Protein AF-A0A9Q5G8H3-F1 (afdb_monomer_lite)

Organism: Lactobacillus helveticus (NCBI:txid1587)

Foldseek 3Di:
DLVQLCLLAVLLVVLLVVCCVFDPPNPVSVVLSVVLSVVSVVCCQVVVQFLAPLSSLVSNLVSLVVSLVVVVVVCVVVVDDTPCPVVSSVVSVVSSVVSVVLSVVLAVCQVAVLVQQLVLDDDDDDPDPDDDDDDPPDQDQQDDLVRVQVLVQVVCVVFVVSVQWDKDSDWDWFQAPNFIKIKIDIAGPADVSLVVVVWGQFTWIWGRRDPPTHIDTDGAIFNADCRDDGCSDLVSLLSVVPSQWDFFDFFDWFADNVRFIWTKTKTFHADHSYPHTRNNGIWMWIARRHPSDIDIGRLVPDDPRDPCSPDPRNVVVSVVSNVVCVPGD

Structure (mmCIF, N/CA/C/O backbone):
data_AF-A0A9Q5G8H3-F1
#
_entry.id   AF-A0A9Q5G8H3-F1
#
loop_
_atom_site.group_PDB
_atom_site.id
_atom_site.type_symbol
_atom_site.label_atom_id
_atom_site.label_alt_id
_atom_site.label_comp_id
_atom_site.label_asym_id
_atom_site.label_entity_id
_atom_site.label_seq_id
_atom_site.pdbx_PDB_ins_code
_atom_site.Cartn_x
_atom_site.Cartn_y
_atom_site.Cartn_z
_atom_site.occupancy
_atom_site.B_iso_or_equiv
_atom_site.auth_seq_id
_atom_site.auth_comp_id
_atom_site.auth_asym_id
_atom_site.auth_atom_id
_atom_site.pdbx_PDB_model_num
ATOM 1 N N . MET A 1 1 ? -10.309 -6.283 3.746 1.00 87.81 1 MET A N 1
ATOM 2 C CA . MET A 1 1 ? -11.055 -5.034 4.027 1.00 87.81 1 MET A CA 1
ATOM 3 C C . MET A 1 1 ? -11.903 -5.190 5.273 1.00 87.81 1 MET A C 1
ATOM 5 O O . MET A 1 1 ? -11.504 -4.656 6.294 1.00 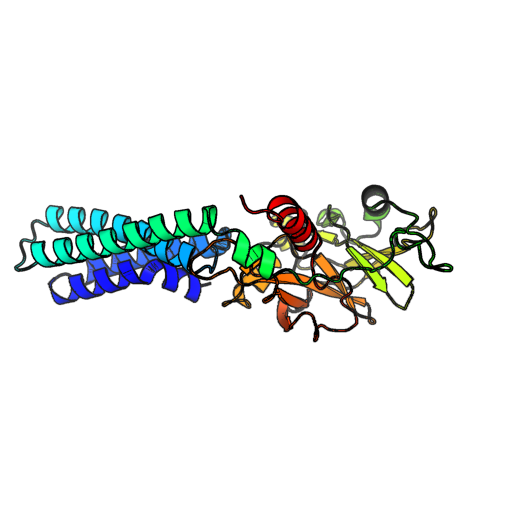87.81 1 MET A O 1
ATOM 9 N N . LEU A 1 2 ? -12.980 -5.986 5.229 1.00 90.62 2 LEU A N 1
ATOM 10 C CA . LEU A 1 2 ? -13.839 -6.263 6.394 1.00 90.62 2 LEU A CA 1
ATOM 11 C C . LEU A 1 2 ? -13.048 -6.752 7.612 1.00 90.62 2 LEU A C 1
ATOM 13 O O . LEU A 1 2 ? -13.241 -6.259 8.716 1.00 90.62 2 LEU A O 1
ATOM 17 N N . THR A 1 3 ? -12.102 -7.664 7.380 1.00 91.44 3 THR A N 1
ATOM 18 C CA . THR A 1 3 ? -11.198 -8.186 8.410 1.00 91.44 3 THR A CA 1
ATOM 19 C C . THR A 1 3 ? -10.366 -7.091 9.072 1.00 91.44 3 THR A C 1
ATOM 21 O O . THR A 1 3 ? -10.262 -7.062 10.288 1.00 91.44 3 THR A O 1
ATOM 24 N N . VAL A 1 4 ? -9.812 -6.155 8.298 1.00 93.00 4 VAL A N 1
ATOM 25 C CA . VAL A 1 4 ? -9.016 -5.048 8.848 1.00 93.00 4 VAL A CA 1
ATOM 26 C C . VAL A 1 4 ? -9.909 -4.086 9.630 1.00 93.00 4 VAL A C 1
ATOM 28 O O . VAL A 1 4 ? -9.581 -3.756 10.761 1.00 93.00 4 VAL A O 1
ATOM 31 N N . ALA A 1 5 ? -11.065 -3.702 9.084 1.00 93.81 5 ALA A N 1
ATOM 32 C CA . ALA A 1 5 ? -12.020 -2.855 9.799 1.00 93.81 5 ALA A CA 1
ATOM 33 C C . ALA A 1 5 ? -12.474 -3.495 11.125 1.00 93.81 5 ALA A C 1
ATOM 35 O O . ALA A 1 5 ? -12.577 -2.808 12.137 1.00 93.81 5 ALA A O 1
ATOM 36 N N . LEU A 1 6 ? -12.673 -4.818 11.145 1.00 94.25 6 LEU A N 1
ATOM 37 C CA . LEU A 1 6 ? -12.996 -5.574 12.356 1.00 94.25 6 LEU A CA 1
ATOM 38 C C . LEU A 1 6 ? -11.843 -5.556 13.364 1.00 94.25 6 LEU A C 1
ATOM 40 O O . LEU A 1 6 ? -12.079 -5.281 14.535 1.00 94.25 6 LEU A O 1
ATOM 44 N N . LEU A 1 7 ? -10.601 -5.778 12.917 1.00 94.69 7 LEU A N 1
ATOM 45 C CA . LEU A 1 7 ? -9.423 -5.717 13.789 1.00 94.69 7 LEU A CA 1
ATOM 46 C C . LEU A 1 7 ? -9.291 -4.359 14.485 1.00 94.69 7 LEU A C 1
ATOM 48 O O . LEU A 1 7 ? -8.903 -4.315 15.645 1.00 94.69 7 LEU A O 1
ATOM 52 N N . TYR A 1 8 ? -9.646 -3.267 13.809 1.00 95.19 8 TYR A N 1
ATOM 53 C CA . TYR A 1 8 ? -9.656 -1.915 14.377 1.00 95.19 8 TYR A CA 1
ATOM 54 C C . TYR A 1 8 ? -10.792 -1.660 15.384 1.00 95.19 8 TYR A C 1
ATOM 56 O O . TYR A 1 8 ? -10.728 -0.686 16.128 1.00 95.19 8 TYR A O 1
ATOM 64 N N . ASN A 1 9 ? -11.820 -2.511 15.411 1.00 96.00 9 ASN A N 1
ATOM 65 C CA . ASN A 1 9 ? -13.036 -2.339 16.209 1.00 96.00 9 ASN A CA 1
ATOM 66 C C . ASN A 1 9 ? -13.247 -3.458 17.244 1.00 96.00 9 ASN A C 1
ATOM 68 O O . ASN A 1 9 ? -14.361 -3.636 17.734 1.00 96.00 9 ASN A O 1
ATOM 72 N N . LEU A 1 10 ? -12.201 -4.203 17.611 1.00 96.00 10 LEU A N 1
ATOM 73 C CA . LEU A 1 10 ? -12.287 -5.260 18.623 1.00 96.00 10 LEU A CA 1
ATOM 74 C C . LEU A 1 10 ? -12.690 -4.715 20.000 1.00 96.00 10 LEU A C 1
ATOM 76 O O . LEU A 1 10 ? -13.560 -5.291 20.644 1.00 96.00 10 LEU A O 1
ATOM 80 N N . LEU A 1 11 ? -12.113 -3.594 20.447 1.00 94.25 11 LEU A N 1
ATOM 81 C CA . LEU A 1 11 ? -12.489 -2.979 21.724 1.00 94.25 11 LEU A CA 1
ATOM 82 C C . LEU A 1 11 ? -13.947 -2.472 21.711 1.00 94.25 11 LEU A C 1
ATOM 84 O O . LEU A 1 11 ? -14.700 -2.890 22.589 1.00 94.25 11 LEU A O 1
ATOM 88 N N . PRO A 1 12 ? -14.392 -1.648 20.737 1.00 94.81 12 PRO A N 1
ATOM 89 C CA . PRO A 1 12 ? -15.806 -1.293 20.593 1.00 94.81 12 PRO A CA 1
ATOM 90 C C . PRO A 1 12 ? -16.747 -2.502 20.588 1.00 94.81 12 PRO A C 1
ATOM 92 O O . PRO A 1 12 ? -17.775 -2.474 21.258 1.00 94.81 12 PRO A O 1
ATOM 95 N N . LEU A 1 13 ? -16.377 -3.590 19.903 1.00 94.88 13 LEU A N 1
ATOM 96 C CA . LEU A 1 13 ? -17.163 -4.824 19.866 1.00 94.88 13 LEU A CA 1
ATOM 97 C C . LEU A 1 13 ? -17.297 -5.459 21.261 1.00 94.88 13 LEU A C 1
ATOM 99 O O . LEU A 1 13 ? -18.398 -5.822 21.668 1.00 94.88 13 LEU A O 1
ATOM 103 N N . LEU A 1 14 ? -16.199 -5.571 22.016 1.00 93.25 14 LEU A N 1
ATOM 104 C CA . LEU A 1 14 ? -16.214 -6.110 23.382 1.00 93.25 14 LEU A CA 1
ATOM 105 C C . LEU A 1 14 ? -17.018 -5.221 24.343 1.00 93.25 14 LEU A C 1
ATOM 107 O O . LEU A 1 14 ? -17.761 -5.720 25.193 1.00 93.25 14 LEU A O 1
ATOM 111 N N . LEU A 1 15 ? -16.918 -3.899 24.188 1.00 90.62 15 LEU A N 1
ATOM 112 C CA . LEU A 1 15 ? -17.720 -2.942 24.946 1.00 90.62 15 LEU A CA 1
ATOM 113 C C . LEU A 1 15 ? -19.203 -3.059 24.596 1.00 90.62 15 LEU A C 1
ATOM 115 O O . LEU A 1 15 ? -20.039 -3.084 25.492 1.00 90.62 15 LEU A O 1
ATOM 119 N N . MET A 1 16 ? -19.543 -3.209 23.318 1.00 91.94 16 MET A N 1
ATOM 120 C CA . MET A 1 16 ? -20.914 -3.451 22.883 1.00 91.94 16 MET A CA 1
ATOM 121 C C . MET A 1 16 ? -21.481 -4.726 23.518 1.00 91.94 16 MET A C 1
ATOM 123 O O . MET A 1 16 ? -22.568 -4.679 24.090 1.00 91.94 16 MET A O 1
ATOM 127 N N . ILE A 1 17 ? -20.745 -5.841 23.470 1.00 91.19 17 ILE A N 1
ATOM 128 C CA . ILE A 1 17 ? -21.177 -7.116 24.062 1.00 91.19 17 ILE A CA 1
ATOM 129 C C . ILE A 1 17 ? -21.392 -6.968 25.571 1.00 91.19 17 ILE A C 1
ATOM 131 O O . ILE A 1 17 ? -22.429 -7.392 26.079 1.00 91.19 17 ILE A O 1
ATOM 135 N N . SER A 1 18 ? -20.454 -6.336 26.286 1.00 86.56 18 SER A N 1
ATOM 136 C CA . SER A 1 18 ? -20.603 -6.137 27.731 1.00 86.56 18 SER A CA 1
ATOM 137 C C . SER A 1 18 ? -21.821 -5.271 28.058 1.00 86.56 18 SER A C 1
ATOM 139 O O . SER A 1 18 ? -22.612 -5.644 28.917 1.00 86.56 18 SER A O 1
ATOM 141 N N . ILE A 1 19 ? -22.051 -4.185 27.317 1.00 85.12 19 ILE A N 1
ATOM 142 C CA . ILE A 1 19 ? -23.228 -3.329 27.499 1.00 85.12 19 ILE A CA 1
ATOM 143 C C . ILE A 1 19 ? -24.516 -4.124 27.258 1.00 85.12 19 ILE A C 1
ATOM 145 O O . ILE A 1 19 ? -25.367 -4.128 28.136 1.00 85.12 19 ILE A O 1
ATOM 149 N N . ILE A 1 20 ? -24.632 -4.877 26.157 1.00 86.62 20 ILE A N 1
ATOM 150 C CA . ILE A 1 20 ? -25.822 -5.691 25.830 1.00 86.62 20 ILE A CA 1
ATOM 151 C C . ILE A 1 20 ? -26.183 -6.693 26.936 1.00 86.62 20 ILE A C 1
ATOM 153 O O . ILE A 1 20 ? -27.364 -6.952 27.163 1.00 86.62 20 ILE A O 1
ATOM 157 N N . ILE A 1 21 ? -25.189 -7.284 27.605 1.00 83.06 21 ILE A N 1
ATOM 158 C CA . ILE A 1 21 ? -25.420 -8.248 28.694 1.00 83.06 21 ILE A CA 1
ATOM 159 C C . ILE A 1 21 ? -26.066 -7.566 29.907 1.00 83.06 21 ILE A C 1
ATOM 161 O O . ILE A 1 21 ? -26.888 -8.170 30.594 1.00 83.06 21 ILE A O 1
ATOM 165 N N . PHE A 1 22 ? -25.717 -6.307 30.165 1.00 76.44 22 PHE A N 1
ATOM 166 C CA . PHE A 1 22 ? -26.164 -5.561 31.341 1.00 76.44 22 PHE A CA 1
ATOM 167 C C . PHE A 1 22 ? -27.275 -4.536 31.039 1.00 76.44 22 PHE A C 1
ATOM 169 O O . PHE A 1 22 ? -27.792 -3.908 31.966 1.00 76.44 22 PHE A O 1
ATOM 176 N N . THR A 1 23 ? -27.681 -4.370 29.774 1.00 70.81 23 THR A N 1
ATOM 177 C CA . THR A 1 23 ? -28.759 -3.467 29.342 1.00 70.81 23 THR A CA 1
ATOM 178 C C . THR A 1 23 ? -29.990 -4.217 28.816 1.00 70.81 23 THR A C 1
ATOM 180 O O . THR A 1 23 ? -29.889 -5.215 28.110 1.00 70.81 23 THR A O 1
ATOM 183 N N . ARG A 1 24 ? -31.201 -3.720 29.126 1.00 69.62 24 ARG A N 1
ATOM 184 C CA . ARG A 1 24 ? -32.458 -4.219 28.529 1.00 69.62 24 ARG A CA 1
ATOM 185 C C . ARG A 1 24 ? -32.612 -3.772 27.070 1.00 69.62 24 ARG A C 1
ATOM 187 O O . ARG A 1 24 ? -33.108 -4.543 26.253 1.00 69.62 24 ARG A O 1
ATOM 194 N N . HIS A 1 25 ? -32.150 -2.570 26.715 1.00 68.94 25 HIS A N 1
ATOM 195 C CA . HIS A 1 25 ? -32.132 -2.102 25.325 1.00 68.94 25 HIS A CA 1
ATOM 196 C C . HIS A 1 25 ? -30.884 -2.591 24.592 1.00 68.94 25 HIS A C 1
ATOM 198 O O . HIS A 1 25 ? -29.816 -1.982 24.652 1.00 68.94 25 HIS A O 1
ATOM 204 N N . LYS A 1 26 ? -31.045 -3.695 23.860 1.00 79.50 26 LYS A N 1
ATOM 205 C CA . LYS A 1 26 ? -29.977 -4.287 23.043 1.00 79.50 26 LYS A CA 1
ATOM 206 C C . LYS A 1 26 ? -29.777 -3.556 21.713 1.00 79.50 26 LYS A C 1
ATOM 208 O O . LYS A 1 26 ? -28.674 -3.536 21.189 1.00 79.50 26 LYS A O 1
ATOM 213 N N . LEU A 1 27 ? -30.823 -2.921 21.181 1.00 85.06 27 LEU A N 1
ATOM 214 C CA . LEU A 1 27 ? -30.798 -2.314 19.845 1.00 85.06 27 LEU A CA 1
ATOM 215 C C . LEU A 1 27 ? -29.902 -1.074 19.754 1.00 85.06 27 LEU A C 1
ATOM 217 O O . LEU A 1 27 ? -29.202 -0.907 18.762 1.00 85.06 27 LEU A O 1
ATOM 221 N N . LEU A 1 28 ? -29.885 -0.232 20.788 1.00 86.44 28 LEU A N 1
ATOM 222 C CA . LEU A 1 28 ? -29.103 1.006 20.804 1.00 86.44 28 LEU A CA 1
ATOM 223 C C . LEU A 1 28 ? -27.582 0.763 20.692 1.00 86.44 28 LEU A C 1
ATOM 225 O O . LEU A 1 28 ? -26.975 1.313 19.770 1.00 86.44 28 LEU A O 1
ATOM 229 N N . PRO A 1 29 ? -26.942 -0.073 21.540 1.00 87.88 29 PRO A N 1
ATOM 230 C CA . PRO A 1 29 ? -25.512 -0.360 21.403 1.00 87.88 29 PRO A CA 1
ATOM 231 C C . PRO A 1 29 ? -25.180 -1.076 20.085 1.00 87.88 29 PRO A C 1
ATOM 233 O O . PRO A 1 29 ? -24.150 -0.785 19.481 1.00 87.88 29 PRO A O 1
ATOM 236 N N . ILE A 1 30 ? -26.064 -1.955 19.591 1.00 91.44 30 ILE A N 1
ATOM 237 C CA . ILE A 1 30 ? -25.889 -2.627 18.292 1.00 91.44 30 ILE A CA 1
ATOM 238 C C . ILE A 1 30 ? -25.917 -1.612 17.143 1.00 91.44 30 ILE A C 1
ATOM 240 O O . ILE A 1 30 ? -25.043 -1.641 16.278 1.00 91.44 30 ILE A O 1
ATOM 244 N N . GLY A 1 31 ? -26.889 -0.697 17.140 1.00 92.31 31 GLY A N 1
ATOM 245 C CA . GLY A 1 31 ? -27.022 0.338 16.115 1.00 92.31 31 GLY A CA 1
ATOM 246 C C . GLY A 1 31 ? -25.822 1.285 16.090 1.00 92.31 31 GLY A C 1
ATOM 247 O O . GLY A 1 31 ? -25.275 1.561 15.023 1.00 92.31 31 GLY A O 1
ATOM 248 N N . LEU A 1 32 ? -25.351 1.714 17.266 1.00 92.88 32 LEU A N 1
ATOM 249 C CA . LEU A 1 32 ? -24.146 2.537 17.374 1.00 92.88 32 LEU A CA 1
ATOM 250 C C . LEU A 1 32 ? -22.903 1.788 16.877 1.00 92.88 32 LEU A C 1
ATOM 252 O O . LEU A 1 32 ? -22.105 2.348 16.127 1.00 92.88 32 LEU A O 1
ATOM 256 N N . MET A 1 33 ? -22.741 0.519 17.258 1.00 94.31 33 MET A N 1
ATOM 257 C CA . MET A 1 33 ? -21.620 -0.297 16.795 1.00 94.31 33 MET A CA 1
ATOM 258 C C . MET A 1 33 ? -21.647 -0.479 15.274 1.00 94.31 33 MET A C 1
ATOM 260 O O . MET A 1 33 ? -20.607 -0.367 14.627 1.00 94.31 33 MET A O 1
ATOM 264 N N . ALA A 1 34 ? -22.824 -0.710 14.685 1.00 95.00 34 ALA A N 1
ATOM 265 C CA . ALA A 1 34 ? -22.980 -0.804 13.237 1.00 95.00 34 ALA A CA 1
ATOM 266 C C . ALA A 1 34 ? -22.550 0.498 12.542 1.00 95.00 34 ALA A C 1
ATOM 268 O O . ALA A 1 34 ? -21.804 0.445 11.566 1.00 95.00 34 ALA A O 1
ATOM 269 N N . LEU A 1 35 ? -22.936 1.662 13.079 1.00 95.38 35 LEU A N 1
ATOM 270 C CA . LEU A 1 35 ? -22.511 2.966 12.564 1.00 95.38 35 LEU A CA 1
ATOM 271 C C . LEU A 1 35 ? -20.985 3.140 12.636 1.00 95.38 35 LEU A C 1
ATOM 273 O O . LEU A 1 35 ? -20.353 3.473 11.633 1.00 95.38 35 LEU A O 1
ATOM 277 N N . VAL A 1 36 ? -20.380 2.879 13.801 1.00 95.12 36 VAL A N 1
ATOM 278 C CA . VAL A 1 36 ? -18.923 2.991 13.997 1.00 95.12 36 VAL A CA 1
ATOM 279 C C . VAL A 1 36 ? -18.176 2.039 13.060 1.00 95.12 36 VAL A C 1
ATOM 281 O O . VAL A 1 36 ? -17.208 2.442 12.412 1.00 95.12 36 VAL A O 1
ATOM 284 N N . TYR A 1 37 ? -18.658 0.803 12.913 1.00 95.75 37 TYR A N 1
ATOM 285 C CA . TYR A 1 37 ? -18.081 -0.174 11.997 1.00 95.75 37 TYR A CA 1
ATOM 286 C C . TYR A 1 37 ? -18.202 0.258 10.530 1.00 95.75 37 TYR A C 1
ATOM 288 O O . TYR A 1 37 ? -17.234 0.125 9.784 1.00 95.75 37 TYR A O 1
ATOM 296 N N . LEU A 1 38 ? -19.347 0.806 10.107 1.00 96.00 38 LEU A N 1
ATOM 297 C CA . LEU A 1 38 ? -19.544 1.315 8.745 1.00 96.00 38 LEU A CA 1
ATOM 298 C C . LEU A 1 38 ? -18.598 2.478 8.431 1.00 96.00 38 LEU A C 1
ATOM 300 O O . LEU A 1 38 ? -17.982 2.493 7.363 1.00 96.00 38 LEU A O 1
ATOM 304 N N . ILE A 1 39 ? -18.423 3.410 9.373 1.00 95.31 39 ILE A N 1
ATOM 305 C CA . ILE A 1 39 ? -17.468 4.518 9.241 1.00 95.31 39 ILE A CA 1
ATOM 306 C C . ILE A 1 39 ? -16.042 3.971 9.129 1.00 95.31 39 ILE A C 1
ATOM 308 O O . ILE A 1 39 ? -15.317 4.314 8.192 1.00 95.31 39 ILE A O 1
ATOM 312 N N . ALA A 1 40 ? -15.642 3.077 10.036 1.00 95.06 40 ALA A N 1
ATOM 313 C CA . ALA A 1 40 ? -14.317 2.467 10.013 1.00 95.06 40 ALA A CA 1
ATOM 314 C C . ALA A 1 40 ? -14.071 1.673 8.721 1.00 95.06 40 ALA A C 1
ATOM 316 O O . ALA A 1 40 ? -12.995 1.767 8.132 1.00 95.06 40 ALA A O 1
ATOM 317 N N . PHE A 1 41 ? -15.076 0.943 8.232 1.00 95.94 41 PHE A N 1
ATOM 318 C CA . PHE A 1 41 ? -15.014 0.227 6.963 1.00 95.94 41 PHE A CA 1
ATOM 319 C C . PHE A 1 41 ? -14.838 1.181 5.780 1.00 95.94 41 PHE A C 1
ATOM 321 O O . PHE A 1 41 ? -13.983 0.928 4.931 1.00 95.94 41 PHE A O 1
ATOM 328 N N . GLY A 1 42 ? -15.585 2.290 5.739 1.00 95.94 42 GLY A N 1
ATOM 329 C CA . GLY A 1 42 ? -15.421 3.335 4.729 1.00 95.94 42 GLY A CA 1
ATOM 330 C C . GLY A 1 42 ? -14.002 3.909 4.731 1.00 95.94 42 GLY A C 1
ATOM 331 O O . GLY A 1 42 ? -13.351 3.966 3.686 1.00 95.94 42 GLY A O 1
ATOM 332 N N . ILE A 1 43 ? -13.469 4.233 5.913 1.00 95.00 43 ILE A N 1
ATOM 333 C CA . ILE A 1 43 ? -12.089 4.711 6.071 1.00 95.00 43 ILE A CA 1
ATOM 334 C C . ILE A 1 43 ? -11.092 3.662 5.561 1.00 95.00 43 ILE A C 1
ATOM 336 O O . ILE A 1 43 ? -10.218 3.993 4.762 1.00 95.00 43 ILE A O 1
ATOM 340 N N . THR A 1 44 ? -11.225 2.394 5.958 1.00 94.50 44 THR A N 1
ATOM 341 C CA . THR A 1 44 ? -10.358 1.306 5.480 1.00 94.50 44 THR A CA 1
ATOM 342 C C . THR A 1 44 ? -10.453 1.114 3.965 1.00 94.50 44 THR A C 1
ATOM 344 O O . THR A 1 44 ? -9.435 0.870 3.320 1.00 94.50 44 THR A O 1
ATOM 347 N N . TYR A 1 45 ? -11.643 1.246 3.377 1.00 94.94 45 TYR A N 1
ATOM 348 C CA . TYR A 1 45 ? -11.867 1.057 1.945 1.00 94.94 45 TYR A CA 1
ATOM 349 C C . TYR A 1 45 ? -11.197 2.141 1.088 1.00 94.94 45 TYR A C 1
ATOM 351 O O . TYR A 1 45 ? -10.581 1.826 0.064 1.00 94.94 45 TYR A O 1
ATOM 359 N N . PHE A 1 46 ? -11.306 3.408 1.502 1.00 93.12 46 PHE A N 1
ATOM 360 C CA . PHE A 1 46 ? -10.773 4.543 0.745 1.00 93.12 46 PHE A CA 1
ATOM 361 C C . PHE A 1 46 ? -9.320 4.874 1.088 1.00 93.12 46 PHE A C 1
ATOM 363 O O . PHE A 1 46 ? -8.548 5.167 0.180 1.00 93.12 46 PHE A O 1
ATOM 370 N N . ARG A 1 47 ? -8.924 4.805 2.366 1.00 92.88 47 ARG A N 1
ATOM 371 C CA . ARG A 1 47 ? -7.562 5.155 2.811 1.00 92.88 47 ARG A CA 1
ATOM 372 C C . ARG A 1 47 ? -6.589 3.982 2.865 1.00 92.88 47 ARG A C 1
ATOM 374 O O . ARG A 1 47 ? -5.418 4.222 3.126 1.00 92.88 47 ARG A O 1
ATOM 381 N N . LEU A 1 48 ? -7.053 2.743 2.667 1.00 93.62 48 LEU A N 1
ATOM 382 C CA . LEU A 1 48 ? -6.216 1.537 2.758 1.00 93.62 48 LEU A CA 1
ATOM 383 C C . LEU A 1 48 ? -5.429 1.502 4.081 1.00 93.62 48 LEU A C 1
ATOM 385 O O . LEU A 1 48 ? -4.203 1.455 4.107 1.00 93.62 48 LEU A O 1
ATOM 389 N N . THR A 1 49 ? -6.149 1.581 5.204 1.00 92.81 49 THR A N 1
ATOM 390 C CA . THR A 1 49 ? -5.557 1.723 6.547 1.00 92.81 49 THR A CA 1
ATOM 391 C C . THR A 1 49 ? -4.474 0.682 6.825 1.00 92.81 49 THR A C 1
ATOM 393 O O . THR A 1 49 ? -4.633 -0.491 6.490 1.00 92.81 49 THR A O 1
ATOM 396 N N . SER A 1 50 ? -3.389 1.086 7.483 1.00 92.38 50 SER A N 1
ATOM 397 C CA . SER A 1 50 ? -2.269 0.188 7.784 1.00 92.38 50 SER A CA 1
ATOM 398 C C . SER A 1 50 ? -2.716 -1.073 8.533 1.00 92.38 50 SER A C 1
ATOM 400 O O . SER A 1 50 ? -3.551 -1.020 9.426 1.00 92.38 50 SER A O 1
ATOM 402 N N . LYS A 1 51 ? -2.136 -2.226 8.196 1.00 92.44 51 LYS A N 1
ATOM 403 C CA . LYS A 1 51 ? -2.426 -3.513 8.864 1.00 92.44 51 LYS A CA 1
ATOM 404 C C . LYS A 1 51 ? -1.458 -3.805 10.014 1.00 92.44 51 LYS A C 1
ATOM 406 O O . LYS A 1 51 ? -1.347 -4.935 10.480 1.00 92.44 51 LYS A O 1
ATOM 411 N N . ASN A 1 52 ? -0.692 -2.798 10.421 1.00 93.50 52 ASN A N 1
ATOM 412 C CA . ASN A 1 52 ? 0.325 -2.922 11.448 1.00 93.50 52 ASN A CA 1
ATOM 413 C C . ASN A 1 52 ? -0.327 -3.101 12.821 1.00 93.50 52 ASN A C 1
ATOM 415 O O . ASN A 1 52 ? -1.285 -2.401 13.142 1.00 93.50 52 ASN A O 1
ATOM 419 N N . LEU A 1 53 ? 0.237 -3.981 13.650 1.00 93.94 53 LEU A N 1
ATOM 420 C CA . LEU A 1 53 ? -0.202 -4.200 15.023 1.00 93.94 53 LEU A CA 1
ATOM 421 C C . LEU A 1 53 ? -0.311 -2.893 15.825 1.00 93.94 53 LEU A C 1
ATOM 423 O O . LEU A 1 53 ? -1.343 -2.658 16.442 1.00 93.94 53 LEU A O 1
ATOM 427 N N . LEU A 1 54 ? 0.695 -2.011 15.768 1.00 95.38 54 LEU A N 1
ATOM 428 C CA . LEU A 1 54 ? 0.658 -0.735 16.497 1.00 95.38 54 LEU A CA 1
ATOM 429 C C . LEU A 1 54 ? -0.491 0.165 16.009 1.00 95.38 54 LEU A C 1
ATOM 431 O O . LEU A 1 54 ? -1.194 0.772 16.810 1.00 95.38 54 LEU A O 1
ATOM 435 N N . SER A 1 55 ? -0.728 0.206 14.695 1.00 94.56 55 SER A N 1
ATOM 436 C CA . SER A 1 55 ? -1.838 0.968 14.111 1.00 94.56 55 SER A CA 1
ATOM 437 C C . SER A 1 55 ? -3.206 0.385 14.471 1.00 94.56 55 SER A C 1
ATOM 439 O O . SER A 1 55 ? -4.147 1.151 14.654 1.00 94.56 55 SER A O 1
ATOM 441 N N . ILE A 1 56 ? -3.317 -0.940 14.593 1.00 95.50 56 ILE A N 1
ATOM 442 C CA . ILE A 1 56 ? -4.541 -1.623 15.029 1.00 95.50 56 ILE A CA 1
ATOM 443 C C . ILE A 1 56 ? -4.824 -1.320 16.506 1.00 95.50 56 ILE A C 1
ATOM 445 O O . ILE A 1 56 ? -5.959 -0.995 16.844 1.00 95.50 56 ILE A O 1
ATOM 44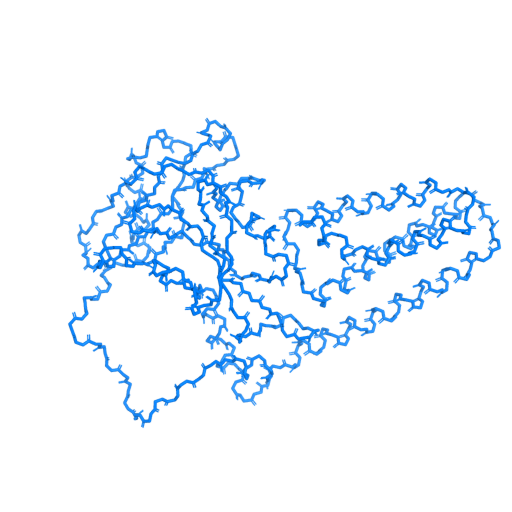9 N N . ILE A 1 57 ? -3.813 -1.381 17.380 1.00 96.44 57 ILE A N 1
ATOM 450 C CA . ILE A 1 57 ? -3.943 -1.034 18.808 1.00 96.44 57 ILE A CA 1
ATOM 451 C C . ILE A 1 57 ? -4.391 0.425 18.951 1.00 96.44 57 ILE A C 1
ATOM 453 O O . ILE A 1 57 ? -5.384 0.700 19.624 1.00 96.44 57 ILE A O 1
ATOM 457 N N . TRP A 1 58 ? -3.722 1.345 18.249 1.00 95.56 58 TRP A N 1
ATOM 458 C CA . TRP A 1 58 ? -4.099 2.759 18.229 1.00 95.56 58 TRP A CA 1
ATOM 459 C C . TRP A 1 58 ? -5.517 2.977 17.689 1.00 95.56 58 TRP A C 1
ATOM 461 O O . TRP A 1 58 ? -6.293 3.752 18.238 1.00 95.56 58 TRP A O 1
ATOM 471 N N . GLY A 1 59 ? -5.888 2.253 16.634 1.00 95.44 59 GLY A N 1
ATOM 472 C CA . GLY A 1 59 ? -7.237 2.273 16.083 1.00 95.44 59 GLY A CA 1
ATOM 473 C C . GLY A 1 59 ? -8.302 1.857 17.093 1.00 95.44 59 GLY A C 1
ATOM 474 O O . GLY A 1 59 ? -9.298 2.558 17.250 1.00 95.44 59 GLY A O 1
ATOM 475 N N . ASN A 1 60 ? -8.062 0.763 17.821 1.00 96.88 60 ASN A N 1
ATOM 476 C CA . ASN A 1 60 ? -8.958 0.300 18.881 1.00 96.88 60 ASN A CA 1
ATOM 477 C C . ASN A 1 60 ? -9.078 1.309 20.020 1.00 96.88 60 ASN A C 1
ATOM 479 O O . ASN A 1 60 ? -10.170 1.472 20.557 1.00 96.88 60 ASN A O 1
ATOM 483 N N . LEU A 1 61 ? -7.990 1.997 20.372 1.00 96.75 61 LEU A N 1
ATOM 484 C CA . LEU A 1 61 ? -8.025 3.073 21.357 1.00 96.75 61 LEU A CA 1
ATOM 485 C C . LEU A 1 61 ? -8.948 4.206 20.893 1.00 96.75 61 LEU A C 1
ATOM 487 O O . LEU A 1 61 ? -9.867 4.582 21.616 1.00 96.75 61 LEU A O 1
ATOM 491 N N . VAL A 1 62 ? -8.744 4.712 19.673 1.00 96.00 62 VAL A N 1
ATOM 492 C CA . VAL A 1 62 ? -9.523 5.832 19.122 1.00 96.00 62 VAL A CA 1
ATOM 493 C C . VAL A 1 62 ? -11.002 5.465 18.985 1.00 96.00 62 VAL A C 1
ATOM 495 O O . VAL A 1 62 ? -11.857 6.158 19.533 1.00 96.00 62 VAL A O 1
ATOM 498 N N . TYR A 1 63 ? -11.323 4.358 18.307 1.00 95.81 63 TYR A N 1
ATOM 499 C CA . TYR A 1 63 ? -12.716 3.932 18.146 1.00 95.81 63 TYR A CA 1
ATOM 500 C C . TYR A 1 63 ? -13.352 3.524 19.478 1.00 95.81 63 TYR A C 1
ATOM 502 O O . TYR A 1 63 ? -14.537 3.771 19.685 1.00 95.81 63 TYR A O 1
ATOM 510 N N . GLY A 1 64 ? -12.576 2.949 20.401 1.00 95.31 64 GLY A N 1
ATOM 511 C CA . GLY A 1 64 ? -13.025 2.601 21.748 1.00 95.31 64 GLY A CA 1
ATOM 512 C C . GLY A 1 64 ? -13.420 3.825 22.569 1.00 95.31 64 GLY A C 1
ATOM 513 O O . GLY A 1 64 ? -14.484 3.817 23.186 1.00 95.31 64 GLY A O 1
ATOM 514 N N . ILE A 1 65 ? -12.621 4.897 22.533 1.00 95.50 65 ILE A N 1
ATOM 515 C CA . ILE A 1 65 ? -12.954 6.180 23.173 1.00 95.50 65 ILE A CA 1
ATOM 516 C C . ILE A 1 65 ? -14.231 6.755 22.561 1.00 95.50 65 ILE A C 1
ATOM 518 O O . ILE A 1 65 ? -15.166 7.060 23.297 1.00 95.50 65 ILE A O 1
ATOM 522 N N . ILE A 1 66 ? -14.300 6.846 21.227 1.00 95.31 66 ILE A N 1
ATOM 523 C CA . ILE A 1 66 ? -15.472 7.380 20.514 1.00 95.31 66 ILE A CA 1
ATOM 524 C C . ILE A 1 66 ? -16.735 6.608 20.910 1.00 95.31 66 ILE A C 1
ATOM 526 O O . ILE A 1 66 ? -17.728 7.208 21.321 1.00 95.31 66 ILE A O 1
ATOM 530 N N . TYR A 1 67 ? -16.685 5.277 20.845 1.00 94.88 67 TYR A N 1
ATOM 531 C CA . TYR A 1 67 ? -17.811 4.420 21.198 1.00 94.88 67 TYR A CA 1
ATOM 532 C C . TYR A 1 67 ? -18.232 4.609 22.662 1.00 94.88 67 TYR A C 1
ATOM 534 O O . TYR A 1 67 ? -19.416 4.787 22.937 1.00 94.88 67 TYR A O 1
ATOM 542 N N . THR A 1 68 ? -17.270 4.632 23.592 1.00 92.56 68 THR A N 1
ATOM 543 C CA . THR A 1 68 ? -17.528 4.778 25.037 1.00 92.56 68 THR A CA 1
ATOM 544 C C . THR A 1 68 ? -18.152 6.133 25.375 1.00 92.56 68 THR A C 1
ATOM 546 O O . THR A 1 68 ? -19.090 6.193 26.166 1.00 92.56 68 THR A O 1
ATOM 549 N N . VAL A 1 69 ? -17.672 7.219 24.767 1.00 93.00 69 VAL A N 1
ATOM 550 C CA . VAL A 1 69 ? -18.201 8.572 25.003 1.00 93.00 69 VAL A CA 1
ATOM 551 C C . VAL A 1 69 ? -19.630 8.693 24.479 1.00 93.00 69 VAL A C 1
ATOM 553 O O . VAL A 1 69 ? -20.512 9.161 25.201 1.00 93.00 69 VAL A O 1
ATOM 556 N N . ILE A 1 70 ? -19.882 8.228 23.252 1.00 92.31 70 ILE A N 1
ATOM 557 C CA . ILE A 1 70 ? -21.214 8.318 22.643 1.00 92.31 70 ILE A CA 1
ATOM 558 C C . ILE A 1 70 ? -22.211 7.449 23.412 1.00 92.31 70 ILE A C 1
ATOM 560 O O . ILE A 1 70 ? -23.302 7.912 23.742 1.00 92.31 70 ILE A O 1
ATOM 564 N N . ILE A 1 71 ? -21.843 6.209 23.753 1.00 89.25 71 ILE A N 1
ATOM 565 C CA . ILE A 1 71 ? -22.757 5.312 24.466 1.00 89.25 71 ILE A CA 1
ATOM 566 C C . ILE A 1 71 ? -23.033 5.794 25.895 1.00 89.25 71 ILE A C 1
ATOM 568 O O . ILE A 1 71 ? -24.161 5.671 26.361 1.00 89.25 71 ILE A O 1
ATOM 572 N N . TYR A 1 72 ? -22.050 6.400 26.574 1.00 88.56 72 TYR A N 1
ATOM 573 C CA . TYR A 1 72 ? -22.253 7.024 27.884 1.00 88.56 72 TYR A CA 1
ATOM 574 C C . TYR A 1 72 ? -23.305 8.135 27.823 1.00 88.56 72 TYR A C 1
ATOM 576 O O . TYR A 1 72 ? -24.242 8.142 28.621 1.00 88.56 72 TYR A O 1
ATOM 584 N N . PHE A 1 73 ? -23.188 9.038 26.844 1.00 88.44 73 PHE A N 1
ATOM 585 C CA . PHE A 1 73 ? -24.138 10.134 26.669 1.00 88.44 73 PHE A CA 1
ATOM 586 C C . PHE A 1 73 ? -25.547 9.628 26.330 1.00 88.44 73 PHE A C 1
ATOM 588 O O . PHE A 1 73 ? -26.520 10.066 26.941 1.00 88.44 73 PHE A O 1
ATOM 595 N N . LEU A 1 74 ? -25.658 8.665 25.407 1.00 86.38 74 LEU A N 1
ATOM 596 C CA . LEU A 1 74 ? -26.946 8.097 25.001 1.00 86.38 74 LEU A CA 1
ATOM 597 C C . LEU A 1 74 ? -27.668 7.402 26.161 1.00 86.38 74 LEU A C 1
ATOM 599 O O . LEU A 1 74 ? -28.863 7.617 26.343 1.00 86.38 74 LEU A O 1
ATOM 603 N N . LEU A 1 75 ? -26.948 6.620 26.974 1.00 80.81 75 LEU A N 1
ATOM 604 C CA . LEU A 1 75 ? -27.534 5.934 28.129 1.00 80.81 75 LEU A CA 1
ATOM 605 C C . LEU A 1 75 ? -28.022 6.921 29.204 1.00 80.81 75 LEU A C 1
ATOM 607 O O . LEU A 1 75 ? -29.106 6.734 29.761 1.00 80.81 75 LEU A O 1
ATOM 611 N N . ASN A 1 76 ? -27.268 7.998 29.452 1.00 80.19 76 ASN A N 1
ATOM 612 C CA . ASN A 1 76 ? -27.669 9.046 30.395 1.00 80.19 76 ASN A CA 1
ATOM 613 C C . ASN A 1 76 ? -28.892 9.834 29.903 1.00 80.19 76 ASN A C 1
ATOM 615 O O . ASN A 1 76 ? -29.769 10.164 30.699 1.00 80.19 76 ASN A O 1
ATOM 619 N N . PHE A 1 77 ? -28.984 10.106 28.596 1.00 78.94 77 PHE A N 1
ATOM 620 C CA . PHE A 1 77 ? -30.128 10.807 28.008 1.00 78.94 77 PHE A CA 1
ATOM 621 C C . PHE A 1 77 ? -31.424 9.999 28.128 1.00 78.94 77 PHE A C 1
ATOM 623 O O . PHE A 1 77 ? -32.478 10.548 28.439 1.00 78.94 77 PHE A O 1
ATOM 630 N N . THR A 1 78 ? -31.344 8.676 27.969 1.00 72.50 78 THR A N 1
ATOM 631 C CA . THR A 1 78 ? -32.491 7.778 28.162 1.00 72.50 78 THR A CA 1
ATOM 632 C C . THR A 1 78 ? -32.927 7.622 29.628 1.00 72.50 78 THR A C 1
ATOM 634 O O . THR A 1 78 ? -33.881 6.896 29.888 1.00 72.50 78 THR A O 1
ATOM 637 N N . LYS A 1 79 ? -32.257 8.299 30.586 1.00 66.31 79 LYS A N 1
ATOM 638 C CA . LYS A 1 79 ? -32.472 8.195 32.047 1.00 66.31 79 LYS A CA 1
ATOM 639 C C . LYS A 1 79 ? -32.503 6.749 32.558 1.00 66.31 79 LYS A C 1
ATOM 641 O O . LYS A 1 79 ? -33.168 6.433 33.542 1.00 66.31 79 LYS A O 1
ATOM 646 N N . GLU A 1 80 ? -31.782 5.854 31.890 1.00 60.25 80 GLU A N 1
ATOM 647 C CA . GLU A 1 80 ? -31.723 4.452 32.279 1.00 60.25 80 GLU A CA 1
ATOM 648 C C . GLU A 1 80 ? -30.653 4.250 33.346 1.00 60.25 80 GLU A C 1
ATOM 650 O O . GLU A 1 80 ? -29.505 3.941 33.036 1.00 60.25 80 GLU A O 1
ATOM 655 N N . GLU A 1 81 ? -31.022 4.372 34.618 1.00 55.59 81 GLU A N 1
ATOM 656 C CA . GLU A 1 81 ? -30.164 3.864 35.683 1.00 55.59 81 GLU A CA 1
ATOM 657 C C . GLU A 1 81 ? -30.228 2.337 35.719 1.00 55.59 81 GLU A C 1
ATOM 659 O O . GLU A 1 81 ? -31.291 1.731 35.880 1.00 55.59 81 GLU A O 1
ATOM 664 N N . ARG A 1 82 ? -29.069 1.690 35.564 1.00 60.12 82 ARG A N 1
ATOM 665 C CA . ARG A 1 82 ? -28.952 0.236 35.686 1.00 60.12 82 ARG A CA 1
ATOM 666 C C . ARG A 1 82 ? -27.866 -0.176 36.671 1.00 60.12 82 ARG A C 1
ATOM 668 O O . ARG A 1 82 ? -26.784 0.428 36.693 1.00 60.12 82 ARG A O 1
ATOM 675 N N . PRO A 1 83 ? -28.095 -1.257 37.440 1.00 57.00 83 PRO A N 1
ATOM 676 C CA . PRO A 1 83 ? -27.063 -1.811 38.297 1.00 57.00 83 PRO A CA 1
ATOM 677 C C . PRO A 1 83 ? -25.867 -2.209 37.420 1.00 57.00 83 PRO A C 1
ATOM 679 O O . PRO A 1 83 ? -26.022 -2.939 36.447 1.00 57.00 83 PRO A O 1
ATOM 682 N N . ARG A 1 84 ? -24.666 -1.734 37.782 1.00 68.56 84 ARG A N 1
ATOM 683 C CA . ARG A 1 84 ? -23.355 -2.007 37.141 1.00 68.56 84 ARG A CA 1
ATOM 684 C C . ARG A 1 84 ? -22.945 -1.153 35.931 1.00 68.56 84 ARG A C 1
ATOM 686 O O . ARG A 1 84 ? -21.844 -1.368 35.430 1.00 68.56 84 ARG A O 1
ATOM 693 N N . GLN A 1 85 ? -23.687 -0.114 35.535 1.00 73.88 85 GLN A N 1
ATOM 694 C CA . GLN A 1 85 ? -23.213 0.828 34.499 1.00 73.88 85 GLN A CA 1
ATOM 695 C C . GLN A 1 85 ? -21.859 1.464 34.875 1.00 73.88 85 GLN A C 1
ATOM 697 O O . GLN A 1 85 ? -20.917 1.456 34.084 1.00 73.88 85 GLN A O 1
ATOM 702 N N . LYS A 1 86 ? -21.715 1.907 36.133 1.00 79.94 86 LYS A N 1
ATOM 703 C CA . LYS A 1 86 ? -20.449 2.431 36.682 1.00 79.94 86 LYS A CA 1
ATOM 704 C C . LYS A 1 86 ? -19.294 1.425 36.578 1.00 79.94 86 LYS A C 1
ATOM 706 O O . LYS A 1 86 ? -18.160 1.827 36.343 1.00 79.94 86 LYS A O 1
ATOM 711 N N . LEU A 1 87 ? -19.573 0.125 36.724 1.00 81.81 87 LEU A N 1
ATOM 712 C CA . LEU A 1 87 ? -18.561 -0.926 36.607 1.00 81.81 87 LEU A CA 1
ATOM 713 C C . LEU A 1 87 ? -18.091 -1.089 35.156 1.00 81.81 87 LEU A C 1
ATOM 715 O O . LEU A 1 87 ? -16.890 -1.158 34.936 1.00 81.81 87 LEU A O 1
ATOM 719 N N . ILE A 1 88 ? -19.009 -1.090 34.182 1.00 84.19 88 ILE A N 1
ATOM 720 C CA . ILE A 1 88 ? -18.679 -1.204 32.749 1.00 84.19 88 ILE A CA 1
ATOM 721 C C . ILE A 1 88 ? -17.828 -0.022 32.292 1.00 84.19 88 ILE A C 1
ATOM 723 O O . ILE A 1 88 ? -16.811 -0.208 31.636 1.00 84.19 88 ILE A O 1
ATOM 727 N N . PHE A 1 89 ? -18.205 1.203 32.661 1.00 86.12 89 PHE A N 1
ATOM 728 C CA . PHE A 1 89 ? -17.415 2.375 32.284 1.00 86.12 89 PHE A CA 1
ATOM 729 C C . PHE A 1 89 ? -16.061 2.417 32.996 1.00 86.12 89 PHE A C 1
ATOM 731 O O . PHE A 1 89 ? -15.082 2.837 32.386 1.00 86.12 89 PHE A O 1
ATOM 738 N N . LYS A 1 90 ? -15.965 1.902 34.230 1.00 88.00 90 LYS A N 1
ATOM 739 C CA . LYS A 1 90 ? -14.686 1.736 34.934 1.00 88.00 90 LYS A CA 1
ATOM 740 C C . LYS A 1 90 ? -13.787 0.693 34.260 1.00 88.00 90 LYS A C 1
ATOM 742 O O . LYS A 1 90 ? -12.593 0.929 34.096 1.00 88.00 90 LYS A O 1
ATOM 747 N N . THR A 1 91 ? -14.324 -0.457 33.852 1.00 87.38 91 THR A N 1
ATOM 748 C CA . THR A 1 91 ? -13.533 -1.468 33.129 1.00 87.38 91 THR A CA 1
ATOM 749 C C . THR A 1 91 ? -13.147 -0.978 31.735 1.00 87.38 91 THR A C 1
ATOM 751 O O . THR A 1 91 ? -12.005 -1.174 31.322 1.00 87.38 91 THR A O 1
ATOM 754 N N . ALA A 1 92 ? -14.040 -0.262 31.047 1.00 90.50 92 ALA A N 1
ATOM 755 C CA . ALA A 1 92 ? -13.756 0.392 29.773 1.00 90.50 92 ALA A CA 1
ATOM 756 C C . ALA A 1 92 ? -12.641 1.438 29.905 1.00 90.50 92 ALA A C 1
ATOM 758 O O . ALA A 1 92 ? -11.706 1.427 29.109 1.00 90.50 92 ALA A O 1
ATOM 759 N N . SER A 1 93 ? -12.682 2.299 30.930 1.00 90.75 93 SER A N 1
ATOM 760 C CA . SER A 1 93 ? -11.637 3.301 31.165 1.00 90.75 93 SER A CA 1
ATOM 761 C C . SER A 1 93 ? -10.287 2.660 31.484 1.00 90.75 93 SER A C 1
ATOM 763 O O . SER A 1 93 ? -9.264 3.145 31.011 1.00 90.75 93 SER A O 1
ATOM 765 N N . ILE A 1 94 ? -10.272 1.545 32.227 1.00 92.94 94 ILE A N 1
ATOM 766 C CA . ILE A 1 94 ? -9.047 0.768 32.472 1.00 92.94 94 ILE A CA 1
ATOM 767 C C . ILE A 1 94 ? -8.509 0.199 31.154 1.00 92.94 94 ILE A C 1
ATOM 769 O O . ILE A 1 94 ? -7.329 0.372 30.858 1.00 92.94 94 ILE A O 1
ATOM 773 N N . ALA A 1 95 ? -9.358 -0.429 30.334 1.00 93.75 95 ALA A N 1
ATOM 774 C CA . ALA A 1 95 ? -8.945 -0.992 29.048 1.00 93.75 95 ALA A CA 1
ATOM 775 C C . ALA A 1 95 ? -8.394 0.086 28.096 1.00 93.75 95 ALA A C 1
ATOM 777 O O . ALA A 1 95 ? -7.341 -0.104 27.487 1.00 93.75 95 ALA A O 1
ATOM 778 N N . ILE A 1 96 ? -9.064 1.240 28.017 1.00 95.62 96 ILE A N 1
ATOM 779 C CA . ILE A 1 96 ? -8.609 2.414 27.260 1.00 95.62 96 ILE A CA 1
ATOM 780 C C . ILE A 1 96 ? -7.263 2.910 27.801 1.00 95.62 96 ILE A C 1
ATOM 782 O O . ILE A 1 96 ? -6.350 3.148 27.016 1.00 95.62 96 ILE A O 1
ATOM 786 N N . GLY A 1 97 ? -7.104 3.014 29.124 1.00 95.88 97 GLY A N 1
ATOM 787 C CA . GLY A 1 97 ? -5.849 3.425 29.757 1.00 95.88 97 GLY A CA 1
ATOM 788 C C . GLY A 1 97 ? -4.684 2.490 29.421 1.00 95.88 97 GLY A C 1
ATOM 789 O O . GLY A 1 97 ? -3.613 2.952 29.032 1.00 95.88 97 GLY A O 1
ATOM 790 N N . VAL A 1 98 ? -4.906 1.174 29.474 1.00 96.38 98 VAL A N 1
ATOM 791 C CA . VAL A 1 98 ? -3.900 0.173 29.083 1.00 96.38 98 VAL A CA 1
ATOM 792 C C . VAL A 1 98 ? -3.532 0.315 27.605 1.00 96.38 98 VAL A C 1
ATOM 794 O O . VAL A 1 98 ? -2.348 0.375 27.276 1.00 96.38 98 VAL A O 1
ATOM 797 N N . LEU A 1 99 ? -4.515 0.426 26.704 1.00 96.38 99 LEU A N 1
ATOM 798 C CA . LEU A 1 99 ? -4.241 0.625 25.277 1.00 96.38 99 LEU A CA 1
ATOM 799 C C . LEU A 1 99 ? -3.516 1.947 24.999 1.00 96.38 99 LEU A C 1
ATOM 801 O O . LEU A 1 99 ? -2.684 1.990 24.093 1.00 96.38 99 LEU A O 1
ATOM 805 N N . ALA A 1 100 ? -3.796 3.005 25.764 1.00 96.75 100 ALA A N 1
ATOM 806 C CA . ALA A 1 100 ? -3.107 4.286 25.652 1.00 96.75 100 ALA A CA 1
ATOM 807 C C . ALA A 1 100 ? -1.629 4.156 26.036 1.00 96.75 100 ALA A C 1
ATOM 809 O O . ALA A 1 100 ? -0.769 4.590 25.271 1.00 96.75 100 ALA A O 1
ATOM 810 N N . ILE A 1 101 ? -1.327 3.483 27.151 1.00 97.06 101 ILE A N 1
ATOM 811 C CA . ILE A 1 101 ? 0.050 3.216 27.592 1.00 97.06 101 ILE A CA 1
ATOM 812 C C . ILE A 1 101 ? 0.788 2.356 26.561 1.00 97.06 101 ILE A C 1
ATOM 814 O O . ILE A 1 101 ? 1.888 2.711 26.139 1.00 97.06 101 ILE A O 1
ATOM 818 N N . VAL A 1 102 ? 0.176 1.258 26.102 1.00 96.38 102 VAL A N 1
ATOM 819 C CA . VAL A 1 102 ? 0.779 0.362 25.100 1.00 96.38 102 VAL A CA 1
ATOM 820 C C . VAL A 1 102 ? 1.016 1.093 23.781 1.00 96.38 102 VAL A C 1
ATOM 822 O O . VAL A 1 102 ? 2.072 0.936 23.171 1.00 96.38 102 VAL A O 1
ATOM 825 N N . SER A 1 103 ? 0.064 1.917 23.342 1.00 95.62 103 SER A N 1
ATOM 826 C CA . SER A 1 103 ? 0.222 2.706 22.122 1.00 95.62 103 SER A CA 1
ATOM 827 C C . SER A 1 103 ? 1.346 3.725 22.266 1.00 95.62 103 SER A C 1
ATOM 829 O O . SER A 1 103 ? 2.222 3.769 21.408 1.00 95.62 103 SER A O 1
ATOM 831 N N . ALA A 1 104 ? 1.358 4.507 23.349 1.00 96.06 104 ALA A N 1
ATOM 832 C CA . ALA A 1 104 ? 2.385 5.512 23.608 1.00 96.06 104 ALA A CA 1
ATOM 833 C C . ALA A 1 104 ? 3.781 4.879 23.685 1.00 96.06 104 ALA A C 1
ATOM 835 O O . ALA A 1 104 ? 4.692 5.305 22.974 1.00 96.06 104 ALA A O 1
ATOM 836 N N . GLY A 1 105 ? 3.930 3.799 24.459 1.00 95.88 105 GLY A N 1
ATOM 837 C CA . GLY A 1 105 ? 5.165 3.019 24.527 1.00 95.88 105 GLY A CA 1
ATOM 838 C C . GLY A 1 105 ? 5.568 2.446 23.167 1.00 95.88 105 GLY A C 1
ATOM 839 O O . GLY A 1 105 ? 6.741 2.471 22.807 1.00 95.88 105 GLY A O 1
ATOM 840 N N . GLY A 1 106 ? 4.599 2.007 22.364 1.00 95.19 106 GLY A N 1
ATOM 841 C CA . GLY A 1 106 ? 4.816 1.530 21.004 1.00 95.19 106 GLY A CA 1
ATOM 842 C C . GLY A 1 106 ? 5.291 2.592 20.023 1.00 95.19 106 GLY A C 1
ATOM 843 O O . GLY A 1 106 ? 6.203 2.336 19.241 1.00 95.19 106 GLY A O 1
ATOM 844 N N . PHE A 1 107 ? 4.723 3.796 20.074 1.00 94.81 107 PHE A N 1
ATOM 845 C CA . PHE A 1 107 ? 5.191 4.929 19.277 1.00 94.81 107 PHE A CA 1
ATOM 846 C C . PHE A 1 107 ? 6.603 5.350 19.689 1.00 94.81 107 PHE A C 1
ATOM 848 O O . PHE A 1 107 ? 7.452 5.542 18.817 1.00 94.81 107 PHE A O 1
ATOM 855 N N . LEU A 1 108 ? 6.886 5.411 20.995 1.00 94.44 108 LEU A N 1
ATOM 856 C CA . LEU A 1 108 ? 8.227 5.687 21.516 1.00 94.44 108 LEU A CA 1
ATOM 857 C C . LEU A 1 108 ? 9.232 4.616 21.072 1.00 94.44 108 LEU A C 1
ATOM 859 O O . LEU A 1 108 ? 10.285 4.946 20.529 1.00 94.44 108 LEU A O 1
ATOM 863 N N . HIS A 1 109 ? 8.886 3.335 21.211 1.00 92.19 109 HIS A N 1
ATOM 864 C CA . HIS A 1 109 ? 9.702 2.221 20.730 1.00 92.19 109 HIS A CA 1
ATOM 865 C C . HIS A 1 109 ? 9.918 2.301 19.215 1.00 92.19 109 HIS A C 1
ATOM 867 O O . HIS A 1 109 ? 11.047 2.187 18.745 1.00 92.19 109 HIS A O 1
ATOM 873 N N . SER A 1 110 ? 8.866 2.562 18.437 1.00 92.12 110 SER A N 1
ATOM 874 C CA . SER A 1 110 ? 8.963 2.745 16.989 1.00 92.12 110 SER A CA 1
ATOM 875 C C . SER A 1 110 ? 9.890 3.899 16.621 1.00 92.12 110 SER A C 1
ATOM 877 O O . SER A 1 110 ? 10.587 3.820 15.613 1.00 92.12 110 SER A O 1
ATOM 879 N N . PHE A 1 111 ? 9.905 4.977 17.399 1.00 89.62 111 PHE A N 1
ATOM 880 C CA . PHE A 1 111 ? 10.765 6.122 17.143 1.00 89.62 111 PHE A CA 1
ATOM 881 C C . PHE A 1 111 ? 12.231 5.804 17.470 1.00 89.62 111 PHE A C 1
ATOM 883 O O . PHE A 1 111 ? 13.089 5.957 16.599 1.00 89.62 111 PHE A O 1
ATOM 890 N N . LEU A 1 112 ? 12.499 5.275 18.666 1.00 89.50 112 LEU A N 1
ATOM 891 C CA . LEU A 1 112 ? 13.847 5.067 19.208 1.00 89.50 112 LEU A CA 1
ATOM 892 C C . LEU A 1 112 ? 14.545 3.799 18.677 1.00 89.50 112 LEU A C 1
ATOM 894 O O . LEU A 1 112 ? 15.760 3.781 18.482 1.00 89.50 112 LEU A O 1
ATOM 898 N N . SER A 1 113 ? 13.797 2.726 18.414 1.00 88.94 113 SER A N 1
ATOM 899 C CA . SER A 1 113 ? 14.341 1.406 18.067 1.00 88.94 113 SER A CA 1
ATOM 900 C C . SER A 1 113 ? 14.697 1.300 16.579 1.00 88.94 113 SER A C 1
ATOM 902 O O . SER A 1 113 ? 13.996 0.680 15.780 1.00 88.94 113 SER A O 1
ATOM 904 N N . VAL A 1 114 ? 15.803 1.936 16.185 1.00 90.56 114 VAL A N 1
ATOM 905 C CA . VAL A 1 114 ? 16.311 1.938 14.795 1.00 90.56 114 VAL A CA 1
ATOM 906 C C . VAL A 1 114 ? 17.160 0.711 14.451 1.00 90.56 114 VAL A C 1
ATOM 908 O O . VAL A 1 114 ? 17.174 0.256 13.304 1.00 90.56 114 VAL A O 1
ATOM 911 N N . LYS A 1 115 ? 17.853 0.147 15.450 1.00 90.12 115 LYS A N 1
ATOM 912 C CA . LYS A 1 115 ? 18.807 -0.958 15.265 1.00 90.12 115 LYS A CA 1
ATOM 913 C C . LYS A 1 115 ? 18.174 -2.221 14.663 1.00 90.12 115 LYS A C 1
ATOM 915 O O . LYS A 1 115 ? 18.797 -2.785 13.764 1.00 90.12 115 LYS A O 1
ATOM 920 N N . PRO A 1 116 ? 16.967 -2.673 15.070 1.00 91.38 116 PRO A N 1
ATOM 921 C CA . PRO A 1 116 ? 16.344 -3.855 14.468 1.00 91.38 116 PRO A CA 1
ATOM 922 C C . PRO A 1 116 ? 16.137 -3.711 12.957 1.00 91.38 116 PRO A C 1
ATOM 924 O O . PRO A 1 116 ? 16.544 -4.587 12.193 1.00 91.38 116 PRO A O 1
ATOM 927 N N . THR A 1 117 ? 15.629 -2.558 12.514 1.00 91.38 117 THR A N 1
ATOM 928 C CA . THR A 1 117 ? 15.462 -2.250 11.090 1.00 91.38 117 THR A CA 1
ATOM 929 C C . THR A 1 117 ? 16.799 -2.246 10.357 1.00 91.38 117 THR A C 1
ATOM 931 O O . THR A 1 117 ? 16.917 -2.900 9.323 1.00 91.38 117 THR A O 1
ATOM 934 N N . TRP A 1 118 ? 17.839 -1.610 10.901 1.00 92.56 118 TRP A N 1
ATOM 935 C CA . TRP A 1 118 ? 19.169 -1.619 10.279 1.00 92.56 118 TRP A CA 1
ATOM 936 C C . TRP A 1 118 ? 19.794 -3.027 10.213 1.00 92.56 118 TRP A C 1
ATOM 938 O O . TRP A 1 118 ? 20.436 -3.394 9.226 1.00 92.56 118 TRP A O 1
ATOM 948 N N . ASN A 1 119 ? 19.577 -3.859 11.234 1.00 91.75 119 ASN A N 1
ATOM 949 C CA . ASN A 1 119 ? 20.010 -5.262 11.272 1.00 91.75 119 ASN A CA 1
ATOM 950 C C . ASN A 1 119 ? 19.208 -6.170 10.327 1.00 91.75 119 ASN A C 1
ATOM 952 O O . ASN A 1 119 ? 19.648 -7.275 10.000 1.00 91.75 119 ASN A O 1
ATOM 956 N N . SER A 1 120 ? 18.026 -5.730 9.892 1.00 92.56 120 SER A N 1
ATOM 957 C CA . SER A 1 120 ? 17.210 -6.456 8.921 1.00 92.56 120 SER A CA 1
ATOM 958 C C . SER A 1 120 ? 17.707 -6.295 7.474 1.00 92.56 120 SER A C 1
ATOM 960 O O . SER A 1 120 ? 17.328 -7.080 6.608 1.00 92.56 120 SER A O 1
ATOM 962 N N . ILE A 1 121 ? 18.588 -5.325 7.211 1.00 91.50 121 ILE A N 1
ATOM 963 C CA . ILE A 1 121 ? 19.172 -5.081 5.887 1.00 91.50 121 ILE A CA 1
ATOM 964 C C . ILE A 1 121 ? 20.246 -6.135 5.597 1.00 91.50 121 ILE A C 1
ATOM 966 O O . ILE A 1 121 ? 21.173 -6.313 6.390 1.00 91.50 121 ILE A O 1
ATOM 970 N N . ASN A 1 122 ? 20.139 -6.813 4.450 1.00 86.50 122 ASN A N 1
ATOM 971 C CA . ASN A 1 122 ? 21.187 -7.712 3.973 1.00 86.50 122 ASN A CA 1
ATOM 972 C C . ASN A 1 122 ? 22.361 -6.894 3.417 1.00 86.50 122 ASN A C 1
ATOM 974 O O . ASN A 1 122 ? 22.153 -6.004 2.594 1.00 86.50 122 ASN A O 1
ATOM 978 N N . LYS A 1 123 ? 23.580 -7.177 3.878 1.00 85.56 123 LYS A N 1
ATOM 979 C CA . LYS A 1 123 ? 24.780 -6.382 3.591 1.00 85.56 123 LYS A CA 1
ATOM 980 C C . LYS A 1 123 ? 25.840 -7.306 3.026 1.00 85.56 123 LYS A C 1
ATOM 982 O O . LYS A 1 123 ? 26.213 -8.281 3.671 1.00 85.56 123 LYS A O 1
ATOM 987 N N . VAL A 1 124 ? 26.334 -6.977 1.841 1.00 83.50 124 VAL A N 1
ATOM 988 C CA . VAL A 1 124 ? 27.490 -7.644 1.244 1.00 83.50 124 VAL A CA 1
ATOM 989 C C . VAL A 1 124 ? 28.595 -6.607 1.165 1.00 83.50 124 VAL A C 1
ATOM 991 O O . VAL A 1 124 ? 28.470 -5.616 0.451 1.00 83.50 124 VAL A O 1
ATOM 994 N N . TYR A 1 125 ? 29.651 -6.810 1.948 1.00 80.62 125 TYR A N 1
ATOM 995 C CA . TYR A 1 125 ? 30.812 -5.930 1.943 1.00 80.62 125 TYR A CA 1
ATOM 996 C C . TYR A 1 125 ? 31.795 -6.424 0.885 1.00 80.62 125 TYR A C 1
ATOM 998 O O . TYR A 1 125 ? 32.277 -7.556 0.961 1.00 80.62 125 TYR A O 1
ATOM 1006 N N . SER A 1 126 ? 32.076 -5.585 -0.113 1.00 77.50 126 SER A N 1
ATOM 1007 C CA . SER A 1 126 ? 33.191 -5.834 -1.024 1.00 77.50 126 SER A CA 1
ATOM 1008 C C . SER A 1 126 ? 34.502 -5.627 -0.270 1.00 77.50 126 SER A C 1
ATOM 1010 O O . SER A 1 126 ? 34.635 -4.661 0.478 1.00 77.50 126 SER A O 1
ATOM 1012 N N . LYS A 1 127 ? 35.467 -6.531 -0.467 1.00 79.25 127 LYS A N 1
ATOM 1013 C CA . LYS A 1 127 ? 36.838 -6.381 0.050 1.00 79.25 127 LYS A CA 1
ATOM 1014 C C . LYS A 1 127 ? 37.696 -5.450 -0.817 1.00 79.25 127 LYS A C 1
ATOM 1016 O O . LYS A 1 127 ? 38.822 -5.151 -0.443 1.00 79.25 127 LYS A O 1
ATOM 1021 N N . SER A 1 128 ? 37.191 -5.050 -1.985 1.00 81.56 128 SER A N 1
ATOM 1022 C CA . SER A 1 128 ? 37.889 -4.140 -2.891 1.00 81.56 128 SER A CA 1
ATOM 1023 C C . SER A 1 128 ? 37.851 -2.712 -2.351 1.00 81.56 128 SER A C 1
ATOM 1025 O O . SER A 1 128 ? 36.782 -2.226 -1.982 1.00 81.56 128 SER A O 1
ATOM 1027 N N . ASN A 1 129 ? 39.001 -2.035 -2.373 1.00 76.81 129 ASN A N 1
ATOM 1028 C CA . ASN A 1 129 ? 39.097 -0.593 -2.124 1.00 76.81 129 ASN A CA 1
ATOM 1029 C C . ASN A 1 129 ? 38.644 0.244 -3.333 1.00 76.81 129 ASN A C 1
ATOM 1031 O O . ASN A 1 129 ? 38.436 1.447 -3.204 1.00 76.81 129 ASN A O 1
ATOM 1035 N N . GLU A 1 130 ? 38.475 -0.383 -4.497 1.00 78.38 130 GLU A N 1
ATOM 1036 C CA . GLU A 1 130 ? 37.997 0.266 -5.714 1.00 78.38 130 GLU A CA 1
ATOM 1037 C C . GLU A 1 130 ? 36.502 0.018 -5.911 1.00 78.38 130 GLU A C 1
ATOM 1039 O O . GLU A 1 130 ? 35.998 -1.093 -5.686 1.00 78.38 130 GLU A O 1
ATOM 1044 N N . ALA A 1 131 ? 35.797 1.060 -6.358 1.00 71.94 131 ALA A N 1
ATOM 1045 C CA . ALA A 1 131 ? 34.401 0.955 -6.747 1.00 71.94 131 ALA A CA 1
ATOM 1046 C C . ALA A 1 131 ? 34.246 -0.081 -7.876 1.00 71.94 131 ALA A C 1
ATOM 1048 O O . ALA A 1 131 ? 35.083 -0.126 -8.781 1.00 71.94 131 ALA A O 1
ATOM 1049 N N . PRO A 1 132 ? 33.184 -0.908 -7.859 1.00 71.12 132 PRO A N 1
ATOM 1050 C CA . PRO A 1 132 ? 32.941 -1.840 -8.948 1.00 71.12 132 PRO A CA 1
ATOM 1051 C C . PRO A 1 132 ? 32.808 -1.056 -10.256 1.00 71.12 132 PRO A C 1
ATOM 1053 O O . PRO A 1 132 ? 32.022 -0.113 -10.354 1.00 71.12 132 PRO A O 1
ATOM 1056 N N . THR A 1 133 ? 33.590 -1.441 -11.260 1.00 70.69 133 THR A N 1
ATOM 1057 C CA . THR A 1 133 ? 33.464 -0.872 -12.600 1.00 70.69 133 THR A CA 1
ATOM 1058 C C . THR A 1 133 ? 32.181 -1.378 -13.255 1.00 70.69 133 THR A C 1
ATOM 1060 O O . THR A 1 133 ? 31.697 -2.474 -12.956 1.00 70.69 133 THR A O 1
ATOM 1063 N N . PHE A 1 134 ? 31.603 -0.572 -14.149 1.00 66.75 134 PHE A N 1
ATOM 1064 C CA . PHE A 1 134 ? 30.490 -1.033 -14.972 1.00 66.75 134 PHE A CA 1
ATOM 1065 C C . PHE A 1 134 ? 30.905 -2.298 -15.727 1.00 66.75 134 PHE A C 1
ATOM 1067 O O . PHE A 1 134 ? 32.023 -2.389 -16.244 1.00 66.75 134 PHE A O 1
ATOM 1074 N N . LYS A 1 135 ? 30.004 -3.281 -15.794 1.00 66.12 135 LYS A N 1
ATOM 1075 C CA . LYS A 1 135 ? 30.259 -4.511 -16.542 1.00 66.12 135 LYS A CA 1
ATOM 1076 C C . LYS A 1 135 ? 30.535 -4.160 -18.005 1.00 66.12 135 LYS A C 1
ATOM 1078 O O . LYS A 1 135 ? 29.726 -3.510 -18.666 1.00 66.12 135 LYS A O 1
ATOM 1083 N N . ARG A 1 136 ? 31.691 -4.588 -18.517 1.00 60.16 136 ARG A N 1
ATOM 1084 C CA . ARG A 1 136 ? 32.052 -4.400 -19.928 1.00 60.16 136 ARG A CA 1
ATOM 1085 C C . ARG A 1 136 ? 31.070 -5.188 -20.804 1.00 60.16 136 ARG A C 1
ATOM 1087 O O . ARG A 1 136 ? 30.880 -6.378 -20.579 1.00 60.16 136 ARG A O 1
ATOM 1094 N N . GLY A 1 137 ? 30.469 -4.525 -21.794 1.00 66.38 137 GLY A N 1
ATOM 1095 C CA . GLY A 1 137 ? 29.550 -5.143 -22.761 1.00 66.38 137 GLY A CA 1
ATOM 1096 C C . GLY A 1 137 ? 28.053 -4.965 -22.476 1.00 66.38 137 GLY A C 1
ATOM 1097 O O . GLY A 1 137 ? 27.242 -5.396 -23.290 1.00 66.38 137 GLY A O 1
ATOM 1098 N N . GLU A 1 138 ? 27.661 -4.310 -21.379 1.00 67.38 138 GLU A N 1
ATOM 1099 C CA . GLU A 1 138 ? 26.261 -3.921 -21.158 1.00 67.38 138 GLU A CA 1
ATOM 1100 C C . GLU A 1 138 ? 25.971 -2.575 -21.843 1.00 67.38 138 GLU A C 1
ATOM 1102 O O . GLU A 1 138 ? 26.704 -1.599 -21.672 1.00 67.38 138 GLU A O 1
ATOM 1107 N N . THR A 1 139 ? 24.912 -2.513 -22.656 1.00 68.50 139 THR A N 1
ATOM 1108 C CA . THR A 1 139 ? 24.503 -1.261 -23.308 1.00 68.50 139 THR A CA 1
ATOM 1109 C C . THR A 1 139 ? 23.889 -0.331 -22.261 1.00 68.50 139 THR A C 1
ATOM 1111 O O . THR A 1 139 ? 22.942 -0.739 -21.583 1.00 68.50 139 THR A O 1
ATOM 1114 N N . PRO A 1 140 ? 24.387 0.908 -22.102 1.00 75.75 140 PRO A N 1
ATOM 1115 C CA . PRO A 1 140 ? 23.842 1.819 -21.110 1.00 75.75 140 PRO A CA 1
ATOM 1116 C C . PRO A 1 140 ? 22.397 2.192 -21.451 1.00 75.75 140 PRO A C 1
ATOM 1118 O O . PRO A 1 140 ? 21.999 2.252 -22.618 1.00 75.75 140 PRO A O 1
ATOM 1121 N N . ILE A 1 141 ? 21.616 2.493 -20.414 1.00 80.12 141 ILE A N 1
ATOM 1122 C CA . ILE A 1 141 ? 20.305 3.121 -20.577 1.00 80.12 141 ILE A CA 1
ATOM 1123 C C . ILE A 1 141 ? 20.529 4.494 -21.215 1.00 80.12 141 ILE A C 1
ATOM 1125 O O . ILE A 1 141 ? 21.181 5.363 -20.640 1.00 80.12 141 ILE A O 1
ATOM 1129 N N . ALA A 1 142 ? 19.982 4.687 -22.411 1.00 83.38 142 ALA A N 1
ATOM 1130 C CA . ALA A 1 142 ? 20.189 5.889 -23.210 1.00 83.38 142 ALA A CA 1
ATOM 1131 C C . ALA A 1 142 ? 19.079 6.934 -23.028 1.00 83.38 142 ALA A C 1
ATOM 1133 O O . ALA A 1 142 ? 19.236 8.082 -23.446 1.00 83.38 142 ALA A O 1
ATOM 1134 N N . LEU A 1 143 ? 17.940 6.550 -22.441 1.00 86.25 143 LEU A N 1
ATOM 1135 C CA . LEU A 1 143 ? 16.777 7.418 -22.274 1.00 86.25 143 LEU A CA 1
ATOM 1136 C C . LEU A 1 143 ? 16.433 7.628 -20.805 1.00 86.25 143 LEU A C 1
ATOM 1138 O O . LEU A 1 143 ? 16.187 6.683 -20.066 1.00 86.25 143 LEU A O 1
ATOM 1142 N N . ALA A 1 144 ? 16.320 8.893 -20.405 1.00 90.00 144 ALA A N 1
ATOM 1143 C CA . ALA A 1 144 ? 15.787 9.239 -19.097 1.00 90.00 144 ALA A CA 1
ATOM 1144 C C . ALA A 1 144 ? 14.270 8.943 -19.015 1.00 90.00 144 ALA A C 1
ATOM 1146 O O . ALA A 1 144 ? 13.544 9.221 -19.980 1.00 90.00 144 ALA A O 1
ATOM 1147 N N . PRO A 1 145 ? 13.750 8.512 -17.847 1.00 90.94 145 PRO A N 1
ATOM 1148 C CA . PRO A 1 145 ? 12.319 8.290 -17.603 1.00 90.94 145 PRO A CA 1
ATOM 1149 C C . PRO A 1 145 ? 11.403 9.435 -18.066 1.00 90.94 145 PRO A C 1
ATOM 1151 O O . PRO A 1 145 ? 10.381 9.220 -18.716 1.00 90.94 145 PRO A O 1
ATOM 1154 N N . LYS A 1 146 ? 11.801 10.686 -17.803 1.00 92.38 146 LYS A N 1
ATOM 1155 C CA . LYS A 1 146 ? 11.037 11.878 -18.207 1.00 92.38 146 LYS A CA 1
ATOM 1156 C C . LYS A 1 146 ? 10.938 12.016 -19.730 1.00 92.38 146 LYS A C 1
ATOM 1158 O O . LYS A 1 146 ? 9.887 12.380 -20.255 1.00 92.38 146 LYS A O 1
ATOM 1163 N N . THR A 1 147 ? 12.016 11.699 -20.446 1.00 93.44 147 THR A N 1
ATOM 1164 C CA . THR A 1 147 ? 12.052 11.714 -21.915 1.00 93.44 147 THR A CA 1
ATOM 1165 C C . THR A 1 147 ? 11.132 10.643 -22.489 1.00 93.44 147 THR A C 1
ATOM 1167 O O . THR A 1 147 ? 10.392 10.924 -23.430 1.00 93.44 147 THR A O 1
ATOM 1170 N N . VAL A 1 148 ? 11.123 9.450 -21.888 1.00 94.62 148 VAL A N 1
ATOM 1171 C CA . VAL A 1 148 ? 10.217 8.355 -22.258 1.00 94.62 148 VAL A CA 1
ATOM 1172 C C . VAL A 1 148 ? 8.758 8.788 -22.136 1.00 94.62 148 VAL A C 1
ATOM 1174 O O . VAL A 1 148 ? 8.023 8.721 -23.120 1.00 94.62 148 VAL A O 1
ATOM 1177 N N . ILE A 1 149 ? 8.354 9.315 -20.978 1.00 94.69 149 ILE A N 1
ATOM 1178 C CA . ILE A 1 149 ? 6.974 9.770 -20.738 1.00 94.69 149 ILE A CA 1
ATOM 1179 C C . ILE A 1 149 ? 6.570 10.848 -21.752 1.00 94.69 149 ILE A C 1
ATOM 1181 O O . ILE A 1 149 ? 5.490 10.782 -22.336 1.00 94.69 149 ILE A O 1
ATOM 1185 N N . ASN A 1 150 ? 7.447 11.820 -22.019 1.00 95.06 150 ASN A N 1
ATOM 1186 C CA . ASN A 1 150 ? 7.174 12.873 -22.997 1.00 95.06 150 ASN A CA 1
ATOM 1187 C C . ASN A 1 150 ? 6.988 12.325 -24.419 1.00 95.06 150 ASN A C 1
ATOM 1189 O O . ASN A 1 150 ? 6.125 12.810 -25.148 1.00 95.06 150 ASN A O 1
ATOM 1193 N N . ARG A 1 151 ? 7.761 11.310 -24.821 1.00 95.31 151 ARG A N 1
ATOM 1194 C CA . ARG A 1 151 ? 7.580 10.646 -26.121 1.00 95.31 151 ARG A CA 1
ATOM 1195 C C . ARG A 1 151 ? 6.272 9.870 -26.182 1.00 95.31 151 ARG A C 1
ATOM 1197 O O . ARG A 1 151 ? 5.554 10.000 -27.165 1.00 95.31 151 ARG A O 1
ATOM 1204 N N . VAL A 1 152 ? 5.930 9.127 -25.132 1.00 96.00 152 VAL A N 1
ATOM 1205 C CA . VAL A 1 152 ? 4.662 8.385 -25.065 1.00 96.00 152 VAL A CA 1
ATOM 1206 C C . VAL A 1 152 ? 3.462 9.332 -25.117 1.00 96.00 152 VAL A C 1
ATOM 1208 O O . VAL A 1 152 ? 2.508 9.065 -25.836 1.00 96.00 152 VAL A O 1
ATOM 1211 N N . ARG A 1 153 ? 3.522 10.487 -24.444 1.00 95.31 153 ARG A N 1
ATOM 1212 C CA . ARG A 1 153 ? 2.471 11.516 -24.540 1.00 95.31 153 ARG A CA 1
ATOM 1213 C C . ARG A 1 153 ? 2.278 12.030 -25.966 1.00 95.31 153 ARG A C 1
ATOM 1215 O O . ARG A 1 153 ? 1.137 12.213 -26.382 1.00 95.31 153 ARG A O 1
ATOM 1222 N N . LYS A 1 154 ? 3.363 12.215 -26.726 1.00 94.44 154 LYS A N 1
ATOM 1223 C CA . LYS A 1 154 ? 3.288 12.580 -28.152 1.00 94.44 154 LYS A CA 1
ATOM 1224 C C . LYS A 1 154 ? 2.664 11.470 -29.009 1.00 94.44 154 LYS A C 1
ATOM 1226 O O . LYS A 1 154 ? 1.991 11.786 -29.975 1.00 94.44 154 LYS A O 1
ATOM 1231 N N . ALA A 1 155 ? 2.842 10.207 -28.622 1.00 94.69 155 ALA A N 1
ATOM 1232 C CA . ALA A 1 155 ? 2.244 9.037 -29.272 1.00 94.69 155 ALA A CA 1
ATOM 1233 C C . ALA A 1 155 ? 0.852 8.660 -28.716 1.00 94.69 155 ALA A C 1
ATOM 1235 O O . ALA A 1 155 ? 0.333 7.585 -29.004 1.00 94.69 155 ALA A O 1
ATOM 1236 N N . SER A 1 156 ? 0.219 9.515 -27.903 1.00 92.00 156 SER A N 1
ATOM 1237 C CA . SER A 1 156 ? -1.091 9.217 -27.296 1.00 92.00 156 SER A CA 1
ATOM 1238 C C . SER A 1 156 ? -2.226 9.068 -28.317 1.00 92.00 156 SER A C 1
ATOM 1240 O O . SER A 1 156 ? -3.230 8.422 -28.014 1.00 92.00 156 SER A O 1
ATOM 1242 N N . SER A 1 157 ? -2.054 9.603 -29.532 1.00 92.00 157 SER A N 1
ATOM 1243 C CA . SER A 1 157 ? -2.964 9.408 -30.668 1.00 92.00 157 SER A CA 1
ATOM 1244 C C . SER A 1 157 ? -3.118 7.944 -31.082 1.00 92.00 157 SER A C 1
ATOM 1246 O O . SER A 1 157 ? -4.142 7.587 -31.655 1.00 92.00 157 SER A O 1
ATOM 1248 N N . ASP A 1 158 ? -2.140 7.093 -30.765 1.00 93.81 158 ASP A N 1
ATOM 1249 C CA . ASP A 1 158 ? -2.163 5.668 -31.110 1.00 93.81 158 ASP A CA 1
ATOM 1250 C C . ASP A 1 158 ? -3.140 4.868 -30.227 1.00 93.81 158 ASP A C 1
ATOM 1252 O O . ASP A 1 158 ? -3.455 3.710 -30.520 1.00 93.81 158 ASP A O 1
ATOM 1256 N N . ILE A 1 159 ? -3.631 5.472 -29.136 1.00 95.25 159 ILE A N 1
ATOM 1257 C CA . ILE A 1 159 ? -4.624 4.870 -28.248 1.00 95.25 159 ILE A CA 1
ATOM 1258 C C . ILE A 1 159 ? -6.018 5.016 -28.883 1.00 95.25 159 ILE A C 1
ATOM 1260 O O . ILE A 1 159 ? -6.481 6.139 -29.099 1.00 95.25 159 ILE A O 1
ATOM 1264 N N . PRO A 1 160 ? -6.755 3.913 -29.109 1.00 92.94 160 PRO A N 1
ATOM 1265 C CA . PRO A 1 160 ? -8.148 3.987 -29.542 1.00 92.94 160 PRO A CA 1
ATOM 1266 C C . PRO A 1 160 ? -9.000 4.760 -28.529 1.00 92.94 160 PRO A C 1
ATOM 1268 O O . PRO A 1 160 ? -8.945 4.462 -27.337 1.00 92.94 160 PRO A O 1
ATOM 1271 N N . HIS A 1 161 ? -9.806 5.718 -28.997 1.00 93.06 161 HIS A N 1
ATOM 1272 C CA . HIS A 1 161 ? -10.624 6.595 -28.145 1.00 93.06 161 HIS A CA 1
ATOM 1273 C C . HIS A 1 161 ? -9.813 7.275 -27.025 1.00 93.06 161 HIS A C 1
ATOM 1275 O O . HIS A 1 161 ? -10.199 7.260 -25.851 1.00 93.06 161 HIS A O 1
ATOM 1281 N N . SER A 1 162 ? -8.670 7.862 -27.396 1.00 93.44 162 SER A N 1
ATOM 1282 C CA . SER A 1 162 ? -7.698 8.483 -26.488 1.00 93.44 162 SER A CA 1
ATOM 1283 C C . SER A 1 162 ? -8.302 9.487 -25.498 1.00 93.44 162 SER A C 1
ATOM 1285 O O . SER A 1 162 ? -7.771 9.632 -24.402 1.00 93.44 162 SER A O 1
ATOM 1287 N N . GLN A 1 163 ? -9.456 10.101 -25.794 1.00 94.12 163 GLN A N 1
ATOM 1288 C CA . GLN A 1 163 ? -10.166 11.011 -24.885 1.00 94.12 163 GLN A CA 1
ATOM 1289 C C . GLN A 1 163 ? -10.534 10.402 -23.518 1.00 94.12 163 GLN A C 1
ATOM 1291 O O . GLN A 1 163 ? -10.799 11.136 -22.564 1.00 94.12 163 GLN A O 1
ATOM 1296 N N . TYR A 1 164 ? -10.583 9.071 -23.402 1.00 96.31 164 TYR A N 1
ATOM 1297 C CA . TYR A 1 164 ? -10.887 8.395 -22.138 1.00 96.31 164 TYR A CA 1
ATOM 1298 C C . TYR A 1 164 ? -9.653 8.096 -21.282 1.00 96.31 164 TYR A C 1
ATOM 1300 O O . TYR A 1 164 ? -9.796 7.678 -20.127 1.00 96.31 164 TYR A O 1
ATOM 1308 N N . TYR A 1 165 ? -8.455 8.307 -21.824 1.00 97.25 165 TYR A N 1
ATOM 1309 C CA . TYR A 1 165 ? -7.227 7.799 -21.237 1.00 97.25 165 TYR A CA 1
ATOM 1310 C C . TYR A 1 165 ? -6.147 8.864 -21.085 1.00 97.25 165 TYR A C 1
ATOM 1312 O O . TYR A 1 165 ? -6.098 9.861 -21.804 1.00 97.25 165 TYR A O 1
ATOM 1320 N N . SER A 1 166 ? -5.263 8.622 -20.129 1.00 96.12 166 SER A N 1
ATOM 1321 C CA . SER A 1 166 ? -4.091 9.433 -19.841 1.00 96.12 166 SER A CA 1
ATOM 1322 C C . SER A 1 166 ? -2.845 8.548 -19.831 1.00 96.12 166 SER A C 1
ATOM 1324 O O . SER A 1 166 ? -2.918 7.322 -19.731 1.00 96.12 166 SER A O 1
ATOM 1326 N N . ILE A 1 167 ? -1.677 9.168 -19.977 1.00 96.25 167 ILE A N 1
ATOM 1327 C CA . ILE A 1 167 ? -0.394 8.473 -19.852 1.00 96.25 167 ILE A CA 1
ATOM 1328 C C . ILE A 1 167 ? 0.074 8.597 -18.409 1.00 96.25 167 ILE A C 1
ATOM 1330 O O . ILE A 1 167 ? 0.134 9.714 -17.886 1.00 96.25 167 ILE A O 1
ATOM 1334 N N . SER A 1 168 ? 0.436 7.471 -17.790 1.00 93.38 168 SER A N 1
ATOM 1335 C CA . SER A 1 168 ? 0.961 7.475 -16.427 1.00 93.38 168 SER A CA 1
ATOM 1336 C C . SER A 1 168 ? 2.227 8.330 -16.315 1.00 93.38 168 SER A C 1
ATOM 1338 O O . SER A 1 168 ? 3.046 8.414 -17.233 1.00 93.38 168 SER A O 1
ATOM 1340 N N . ASN A 1 169 ? 2.415 8.947 -15.150 1.00 90.94 169 ASN A N 1
ATOM 1341 C CA . ASN A 1 169 ? 3.680 9.596 -14.795 1.00 90.94 169 ASN A CA 1
ATOM 1342 C C . ASN A 1 169 ? 4.735 8.590 -14.321 1.00 90.94 169 ASN A C 1
ATOM 1344 O O . ASN A 1 169 ? 5.865 8.980 -14.030 1.00 90.94 169 ASN A O 1
ATOM 1348 N N . GLN A 1 170 ? 4.356 7.320 -14.199 1.00 87.25 170 GLN A N 1
ATOM 1349 C CA . GLN A 1 170 ? 5.234 6.232 -13.815 1.00 87.25 170 GLN A CA 1
ATOM 1350 C C . GLN A 1 170 ? 5.691 5.480 -15.059 1.00 87.25 170 GLN A C 1
ATOM 1352 O O . GLN A 1 170 ? 4.936 5.280 -16.012 1.00 87.25 170 GLN A O 1
ATOM 1357 N N . VAL A 1 171 ? 6.953 5.079 -15.042 1.00 90.94 171 VAL A N 1
ATOM 1358 C CA . VAL A 1 171 ? 7.557 4.261 -16.082 1.00 90.94 171 VAL A CA 1
ATOM 1359 C C . VAL A 1 171 ? 8.403 3.205 -15.403 1.00 90.94 171 VAL A C 1
ATOM 1361 O O . VAL A 1 171 ? 9.174 3.522 -14.498 1.00 90.94 171 VAL A O 1
ATOM 1364 N N . GLN A 1 172 ? 8.243 1.969 -15.856 1.00 91.62 172 GLN A N 1
ATOM 1365 C CA . GLN A 1 172 ? 8.902 0.815 -15.273 1.00 91.62 172 GLN A CA 1
ATOM 1366 C C . GLN A 1 172 ? 9.957 0.282 -16.237 1.00 91.62 172 GLN A C 1
ATOM 1368 O O . GLN A 1 172 ? 9.662 0.065 -17.414 1.00 91.62 172 GLN A O 1
ATOM 1373 N N . ALA A 1 173 ? 11.191 0.114 -15.762 1.00 91.44 173 ALA A N 1
ATOM 1374 C CA . ALA A 1 173 ? 12.266 -0.497 -16.538 1.00 91.44 173 ALA A CA 1
ATOM 1375 C C . ALA A 1 173 ? 12.252 -2.011 -16.322 1.00 91.44 173 ALA A C 1
ATOM 1377 O O . ALA A 1 173 ? 12.177 -2.465 -15.187 1.00 91.44 173 ALA A O 1
ATOM 1378 N N . GLN A 1 174 ? 12.341 -2.783 -17.400 1.00 92.25 174 GLN A N 1
ATOM 1379 C CA . GLN A 1 174 ? 12.361 -4.245 -17.340 1.00 92.25 174 GLN A CA 1
ATOM 1380 C C . GLN A 1 174 ? 13.005 -4.845 -18.595 1.00 92.25 174 GLN A C 1
ATOM 1382 O O . GLN A 1 174 ? 13.050 -4.221 -19.655 1.00 92.25 174 GLN A O 1
ATOM 1387 N N . PHE A 1 175 ? 13.474 -6.079 -18.510 1.00 91.25 175 PHE A N 1
ATOM 1388 C CA . PHE A 1 175 ? 13.913 -6.894 -19.624 1.00 91.25 175 PHE A CA 1
ATOM 1389 C C . PHE A 1 175 ? 12.721 -7.613 -20.247 1.00 91.25 175 PHE A C 1
ATOM 1391 O O . PHE A 1 175 ? 12.112 -8.510 -19.675 1.00 91.25 175 PHE A O 1
ATOM 1398 N N . PHE A 1 176 ? 12.426 -7.275 -21.498 1.00 92.38 176 PHE A N 1
ATOM 1399 C CA . PHE A 1 176 ? 11.449 -7.994 -22.299 1.00 92.38 176 PHE A CA 1
ATOM 1400 C C . PHE A 1 176 ? 12.158 -8.654 -23.477 1.00 92.38 176 PHE A C 1
ATOM 1402 O O . PHE A 1 176 ? 12.753 -7.976 -24.315 1.00 92.38 176 PHE A O 1
ATOM 1409 N N . LYS A 1 177 ? 12.115 -9.992 -23.543 1.00 89.94 177 LYS A N 1
ATOM 1410 C CA . LYS A 1 177 ? 12.805 -10.787 -24.579 1.00 89.94 177 LYS A CA 1
ATOM 1411 C C . LYS A 1 177 ? 14.301 -10.436 -24.696 1.00 89.94 177 LYS A C 1
ATOM 1413 O O . LYS A 1 177 ? 14.798 -10.181 -25.791 1.00 89.94 177 LYS A O 1
ATOM 1418 N N . ASN A 1 178 ? 15.000 -10.400 -23.558 1.00 87.00 178 ASN A N 1
ATOM 1419 C CA . ASN A 1 178 ? 16.427 -10.057 -23.430 1.00 87.00 178 ASN A CA 1
ATOM 1420 C C . ASN A 1 178 ? 16.805 -8.642 -23.906 1.00 87.00 178 ASN A C 1
ATOM 1422 O O . ASN A 1 178 ? 17.977 -8.367 -24.148 1.00 87.00 178 ASN A O 1
ATOM 1426 N N . LYS A 1 179 ? 15.833 -7.733 -24.035 1.00 89.19 179 LYS A N 1
ATOM 1427 C CA . LYS A 1 179 ? 16.076 -6.322 -24.348 1.00 89.19 179 LYS A CA 1
ATOM 1428 C C . LYS A 1 179 ? 15.558 -5.458 -23.203 1.00 89.19 179 LYS A C 1
ATOM 1430 O O . LYS A 1 179 ? 14.408 -5.654 -22.804 1.00 89.19 179 LYS A O 1
ATOM 1435 N N . PRO A 1 180 ? 16.354 -4.518 -22.672 1.00 91.69 180 PRO A N 1
ATOM 1436 C CA . PRO A 1 180 ? 15.861 -3.605 -21.659 1.00 91.69 180 PRO A CA 1
ATOM 1437 C C . PRO A 1 180 ? 14.908 -2.609 -22.325 1.00 91.69 180 PRO A C 1
ATOM 1439 O O . PRO A 1 180 ? 15.230 -1.933 -23.307 1.00 91.69 180 PRO A O 1
ATOM 1442 N N . VAL A 1 181 ? 13.697 -2.555 -21.797 1.00 94.31 181 VAL A N 1
ATOM 1443 C CA . VAL A 1 181 ? 12.611 -1.712 -22.271 1.00 94.31 181 VAL A CA 1
ATOM 1444 C C . VAL A 1 181 ? 12.011 -0.949 -21.106 1.00 94.31 181 VAL A C 1
ATOM 1446 O O . VAL A 1 181 ? 12.079 -1.360 -19.950 1.00 94.31 181 VAL A O 1
ATOM 1449 N N . TYR A 1 182 ? 11.367 0.154 -21.439 1.00 95.31 182 TYR A N 1
ATOM 1450 C CA . TYR A 1 182 ? 10.464 0.839 -20.543 1.00 95.31 182 TYR A CA 1
ATOM 1451 C C . TYR A 1 182 ? 9.023 0.490 -20.888 1.00 95.31 182 TYR A C 1
ATOM 1453 O O . TYR A 1 182 ? 8.615 0.575 -22.049 1.00 95.31 182 TYR A O 1
ATOM 1461 N N . VAL A 1 183 ? 8.254 0.142 -19.865 1.00 96.38 183 VAL A N 1
ATOM 1462 C CA . VAL A 1 183 ? 6.811 -0.059 -19.932 1.00 96.38 183 VAL A CA 1
ATOM 1463 C C . VAL A 1 183 ? 6.132 1.168 -19.345 1.00 96.38 183 VAL A C 1
ATOM 1465 O O . VAL A 1 183 ? 6.419 1.576 -18.218 1.00 96.38 183 VAL A O 1
ATOM 1468 N N . VAL A 1 184 ? 5.231 1.767 -20.121 1.00 97.19 184 VAL A N 1
ATOM 1469 C CA . VAL A 1 184 ? 4.446 2.929 -19.696 1.00 97.19 184 VAL A CA 1
ATOM 1470 C C . VAL A 1 184 ? 2.964 2.551 -19.676 1.00 97.19 184 VAL A C 1
ATOM 1472 O O . VAL A 1 184 ? 2.391 2.282 -20.740 1.00 97.19 184 VAL A O 1
ATOM 1475 N N . PRO A 1 185 ? 2.331 2.524 -18.489 1.00 97.12 185 PRO A N 1
ATOM 1476 C CA . PRO A 1 185 ? 0.905 2.268 -18.364 1.00 97.12 185 PRO A CA 1
ATOM 1477 C C . PRO A 1 185 ? 0.078 3.361 -19.043 1.00 97.12 185 PRO A C 1
ATOM 1479 O O . PRO A 1 185 ? 0.356 4.556 -18.905 1.00 97.12 185 PRO A O 1
ATOM 1482 N N . VAL A 1 186 ? -0.999 2.941 -19.701 1.00 97.44 186 VAL A N 1
ATOM 1483 C CA . VAL A 1 186 ? -2.130 3.826 -19.986 1.00 97.44 186 VAL A CA 1
ATOM 1484 C C . VAL A 1 186 ? -3.077 3.779 -18.788 1.00 97.44 186 VAL A C 1
ATOM 1486 O O . VAL A 1 186 ? -3.280 2.737 -18.164 1.00 97.44 186 VAL A O 1
ATOM 1489 N N . GLU A 1 187 ? -3.639 4.919 -18.434 1.00 97.25 187 GLU A N 1
ATOM 1490 C CA . GLU A 1 187 ? -4.488 5.106 -17.266 1.00 97.25 187 GLU A CA 1
ATOM 1491 C C . GLU A 1 187 ? -5.853 5.659 -17.684 1.00 97.25 187 GLU A C 1
ATOM 1493 O O . GLU A 1 187 ? -6.012 6.200 -18.776 1.00 97.25 187 GLU A O 1
ATOM 1498 N N . TYR A 1 188 ? -6.872 5.498 -16.838 1.00 97.50 188 TYR A N 1
ATOM 1499 C CA . TYR A 1 188 ? -8.137 6.197 -17.046 1.00 97.50 188 TYR A CA 1
ATOM 1500 C C . TYR A 1 188 ? -7.960 7.677 -16.703 1.00 97.50 188 TYR A C 1
ATOM 1502 O O . TYR A 1 188 ? -7.418 8.005 -15.649 1.00 97.50 188 TYR A O 1
ATOM 1510 N N . SER A 1 189 ? -8.487 8.573 -17.540 1.00 96.62 189 SER A N 1
ATOM 1511 C CA . SER A 1 189 ? -8.430 10.020 -17.268 1.00 96.62 189 SER A CA 1
ATOM 1512 C C . SER A 1 189 ? -9.337 10.465 -16.118 1.00 96.62 189 SER A C 1
ATOM 1514 O O . SER A 1 189 ? -9.166 11.558 -15.587 1.00 96.62 189 SER A O 1
ATOM 1516 N N . GLY A 1 190 ? -10.321 9.647 -15.738 1.00 96.94 190 GLY A N 1
ATOM 1517 C CA . GLY A 1 190 ? -11.259 9.967 -14.668 1.00 96.94 190 GLY A CA 1
ATOM 1518 C C . GLY A 1 190 ? -12.368 8.932 -14.512 1.00 96.94 190 GLY A C 1
ATOM 1519 O O . GLY A 1 190 ? -12.450 7.955 -15.259 1.00 96.94 190 GLY A O 1
ATOM 1520 N N . PHE A 1 191 ? -13.242 9.150 -13.527 1.00 96.19 191 PHE A N 1
ATOM 1521 C CA . PHE A 1 191 ? -14.332 8.228 -13.188 1.00 96.19 191 PHE A CA 1
ATOM 1522 C C . PHE A 1 191 ? -15.330 8.030 -14.341 1.00 96.19 191 PHE A C 1
ATOM 1524 O O . PHE A 1 191 ? -15.665 6.899 -14.704 1.00 96.19 191 PHE A O 1
ATOM 1531 N N . TRP A 1 192 ? -15.783 9.124 -14.959 1.00 96.81 192 TRP A N 1
ATOM 1532 C CA . TRP A 1 192 ? -16.722 9.072 -16.084 1.00 96.81 192 TRP A CA 1
ATOM 1533 C C . TRP A 1 192 ? -16.094 8.443 -17.329 1.00 96.81 192 TRP A C 1
ATOM 1535 O O . TRP A 1 192 ? -16.750 7.722 -18.075 1.00 96.81 192 TRP A O 1
ATOM 1545 N N . GLN A 1 193 ? -14.802 8.671 -17.540 1.00 97.06 193 GLN A N 1
ATOM 1546 C CA . GLN A 1 193 ? -14.050 8.053 -18.620 1.00 97.06 193 GLN A CA 1
ATOM 1547 C C . GLN A 1 193 ? -13.891 6.551 -18.378 1.00 97.06 193 GLN A C 1
ATOM 1549 O O . GLN A 1 193 ? -14.148 5.769 -19.285 1.00 97.06 193 GLN A O 1
ATOM 1554 N N . MET A 1 194 ? -13.573 6.125 -17.150 1.00 96.81 194 MET A N 1
ATOM 1555 C CA . MET A 1 194 ? -13.507 4.708 -16.783 1.00 96.81 194 MET A CA 1
ATOM 1556 C C . MET A 1 194 ? -14.838 3.983 -17.013 1.00 96.81 194 MET A C 1
ATOM 1558 O O . MET A 1 194 ? -14.847 2.858 -17.516 1.00 96.81 194 MET A O 1
ATOM 1562 N N . THR A 1 195 ? -15.958 4.603 -16.631 1.00 95.06 195 THR A N 1
ATOM 1563 C CA . THR A 1 195 ? -17.291 3.998 -16.791 1.00 95.06 195 THR A CA 1
ATOM 1564 C C . THR A 1 195 ? -17.686 3.861 -18.260 1.00 95.06 195 THR A C 1
ATOM 1566 O O . THR A 1 195 ? -18.189 2.805 -18.634 1.00 95.06 195 THR A O 1
ATOM 1569 N N . LYS A 1 196 ? -17.386 4.859 -19.103 1.00 95.88 196 LYS A N 1
ATOM 1570 C CA . LYS A 1 196 ? -17.631 4.805 -20.557 1.00 95.88 196 LYS A CA 1
ATOM 1571 C C . LYS A 1 196 ? -16.685 3.851 -21.294 1.00 95.88 196 LYS A C 1
ATOM 1573 O O . LYS A 1 196 ? -17.119 3.128 -22.181 1.00 95.88 196 LYS A O 1
ATOM 1578 N N . ALA A 1 197 ? -15.406 3.836 -20.924 1.00 95.69 197 ALA A N 1
ATOM 1579 C CA . ALA A 1 197 ? -14.376 3.043 -21.592 1.00 95.69 197 ALA A CA 1
ATOM 1580 C C . ALA A 1 197 ? -14.468 1.539 -21.287 1.00 95.69 197 ALA A C 1
ATOM 1582 O O . ALA A 1 197 ? -14.138 0.707 -22.127 1.00 95.69 197 ALA A O 1
ATOM 1583 N N . GLY A 1 198 ? -14.847 1.169 -20.057 1.00 93.12 198 GLY A N 1
ATOM 1584 C CA . GLY A 1 198 ? -14.964 -0.222 -19.597 1.00 93.12 198 GLY A CA 1
ATOM 1585 C C . GLY A 1 198 ? -13.632 -0.962 -19.364 1.00 93.12 198 GLY A C 1
ATOM 1586 O O . GLY A 1 198 ? -13.529 -1.744 -18.407 1.00 93.12 198 GLY A O 1
ATOM 1587 N N . SER A 1 199 ? -12.617 -0.700 -20.193 1.00 96.81 199 SER A N 1
ATOM 1588 C CA . SER A 1 199 ? -11.241 -1.209 -20.105 1.00 96.81 199 SER A CA 1
ATOM 1589 C C . SER A 1 199 ? -10.230 -0.220 -20.686 1.00 96.81 199 SER A C 1
ATOM 1591 O O . SER A 1 199 ? -10.580 0.594 -21.535 1.00 96.81 199 SER A O 1
ATOM 1593 N N . ILE A 1 200 ? -8.968 -0.330 -20.279 1.00 97.88 200 ILE A N 1
ATOM 1594 C CA . ILE A 1 200 ? -7.825 0.317 -20.931 1.00 97.88 200 ILE A CA 1
ATOM 1595 C C . ILE A 1 200 ? -7.382 -0.556 -22.117 1.00 97.88 200 ILE A C 1
ATOM 1597 O O . ILE A 1 200 ? -7.323 -1.773 -21.935 1.00 97.88 200 ILE A O 1
ATOM 1601 N N . PRO A 1 201 ? -7.070 -0.009 -23.312 1.00 97.56 201 PRO A N 1
ATOM 1602 C CA . PRO A 1 201 ? -6.859 -0.828 -24.510 1.00 97.56 201 PRO A CA 1
ATOM 1603 C C . PRO A 1 201 ? -5.478 -1.500 -24.565 1.00 97.56 201 PRO A C 1
ATOM 1605 O O . PRO A 1 201 ? -5.288 -2.469 -25.302 1.00 97.56 201 PRO A O 1
ATOM 1608 N N . GLY A 1 202 ? -4.506 -1.000 -23.801 1.00 97.69 202 GLY A N 1
ATOM 1609 C CA . GLY A 1 202 ? -3.121 -1.445 -23.877 1.00 97.69 202 GLY A CA 1
ATOM 1610 C C . GLY A 1 202 ? -2.162 -0.567 -23.086 1.00 97.69 202 GLY A C 1
ATOM 1611 O O . GLY A 1 202 ? -2.582 0.240 -22.265 1.00 97.69 202 GLY A O 1
ATOM 1612 N N . TYR A 1 203 ? -0.873 -0.728 -23.348 1.00 97.75 203 TYR A N 1
ATOM 1613 C CA . TYR A 1 203 ? 0.218 0.033 -22.735 1.00 97.75 203 TYR A CA 1
ATOM 1614 C C . TYR A 1 203 ? 1.301 0.308 -23.788 1.00 97.75 203 TYR A C 1
ATOM 1616 O O . TYR A 1 203 ? 1.277 -0.282 -24.870 1.00 97.75 203 TYR A O 1
ATOM 1624 N N . PHE A 1 204 ? 2.254 1.190 -23.493 1.00 97.75 204 PHE A N 1
ATOM 1625 C CA . PHE A 1 204 ? 3.373 1.465 -24.396 1.00 97.75 204 PHE A CA 1
ATOM 1626 C C . PHE A 1 204 ? 4.640 0.735 -23.963 1.00 97.75 204 PHE A C 1
ATOM 1628 O O . PHE A 1 204 ? 4.920 0.611 -22.770 1.00 97.75 204 PHE A O 1
ATOM 1635 N N . ILE A 1 205 ? 5.426 0.305 -24.948 1.00 96.62 205 ILE A N 1
ATOM 1636 C CA . ILE A 1 205 ? 6.802 -0.161 -24.769 1.00 96.62 205 ILE A CA 1
ATOM 1637 C C . ILE A 1 205 ? 7.732 0.774 -25.538 1.00 96.62 205 ILE A C 1
ATOM 1639 O O . ILE A 1 205 ? 7.437 1.146 -26.673 1.00 96.62 205 ILE A O 1
ATOM 1643 N N . ILE A 1 206 ? 8.871 1.130 -24.954 1.00 95.69 206 ILE A N 1
ATOM 1644 C CA . ILE A 1 206 ? 9.956 1.822 -25.656 1.00 95.69 206 ILE A CA 1
ATOM 1645 C C . ILE A 1 206 ? 11.298 1.183 -25.303 1.00 95.69 206 ILE A C 1
ATOM 1647 O O . ILE A 1 206 ? 11.536 0.783 -24.168 1.00 95.69 206 ILE A O 1
ATOM 1651 N N . ASP A 1 207 ? 12.175 1.069 -26.291 1.00 94.31 207 ASP A N 1
ATOM 1652 C CA . ASP A 1 207 ? 13.535 0.562 -26.112 1.00 94.31 207 ASP A CA 1
ATOM 1653 C C . ASP A 1 207 ? 14.356 1.526 -25.240 1.00 94.31 207 ASP A C 1
ATOM 1655 O O . ASP A 1 207 ? 14.427 2.720 -25.533 1.00 94.31 207 ASP A O 1
ATOM 1659 N N . ALA A 1 208 ? 14.961 1.017 -24.164 1.00 90.81 208 ALA A N 1
ATOM 1660 C CA . ALA A 1 208 ? 15.717 1.833 -23.216 1.00 90.81 208 ALA A CA 1
ATOM 1661 C C . ALA A 1 208 ? 17.153 2.140 -23.688 1.00 90.81 208 ALA A C 1
ATOM 1663 O O . ALA A 1 208 ? 17.782 3.058 -23.162 1.00 90.81 208 ALA A O 1
ATOM 1664 N N . THR A 1 209 ? 17.676 1.400 -24.673 1.00 88.94 209 THR A N 1
ATOM 1665 C CA . THR A 1 209 ? 19.082 1.482 -25.124 1.00 88.94 209 THR A CA 1
ATOM 1666 C C . THR A 1 209 ? 19.312 2.449 -26.279 1.00 88.94 209 THR A C 1
ATOM 1668 O O . THR A 1 209 ? 20.438 2.887 -26.508 1.00 88.94 209 THR A O 1
ATOM 1671 N N . ARG A 1 210 ? 18.262 2.800 -27.029 1.00 88.62 210 ARG A N 1
ATOM 1672 C CA . ARG A 1 210 ? 18.379 3.623 -28.240 1.00 88.62 210 ARG A CA 1
ATOM 1673 C C . ARG A 1 210 ? 17.853 5.032 -28.020 1.00 88.62 210 ARG A C 1
ATOM 1675 O O . ARG A 1 210 ? 16.670 5.236 -27.755 1.00 88.62 210 ARG A O 1
ATOM 1682 N N . GLN A 1 211 ? 18.707 6.031 -28.245 1.00 86.31 211 GLN A N 1
ATOM 1683 C CA . GLN A 1 211 ? 18.311 7.438 -28.126 1.00 86.31 211 GLN A CA 1
ATOM 1684 C C . GLN A 1 211 ? 17.182 7.823 -29.088 1.00 86.31 211 GLN A C 1
ATOM 1686 O O . GLN A 1 211 ? 16.344 8.646 -28.735 1.00 86.31 211 GLN A O 1
ATOM 1691 N N . ASN A 1 212 ? 17.105 7.220 -30.273 1.00 89.12 212 ASN A N 1
ATOM 1692 C CA . ASN A 1 212 ? 16.066 7.477 -31.275 1.00 89.12 212 ASN A CA 1
ATOM 1693 C C . ASN A 1 212 ? 14.872 6.505 -31.196 1.00 89.12 212 ASN A C 1
ATOM 1695 O O . ASN A 1 212 ? 14.061 6.468 -32.117 1.00 89.12 212 ASN A O 1
ATOM 1699 N N . ALA A 1 213 ? 14.739 5.726 -30.115 1.00 92.00 213 ALA A N 1
ATOM 1700 C CA . ALA A 1 213 ? 13.618 4.805 -29.957 1.00 92.00 213 ALA A CA 1
ATOM 1701 C C . ALA A 1 213 ? 12.265 5.536 -29.961 1.00 92.00 213 ALA A C 1
ATOM 1703 O O . ALA A 1 213 ? 12.083 6.553 -29.278 1.00 92.00 213 ALA A O 1
ATOM 1704 N N . THR A 1 214 ? 11.307 4.976 -30.696 1.00 93.81 214 THR A N 1
ATOM 1705 C CA . THR A 1 214 ? 9.913 5.419 -30.730 1.00 93.81 214 THR A CA 1
ATOM 1706 C C . THR A 1 214 ? 9.058 4.539 -29.812 1.00 93.81 214 THR A C 1
ATOM 1708 O O . THR A 1 214 ? 9.297 3.330 -29.737 1.00 93.81 214 THR A O 1
ATOM 1711 N N . PRO A 1 215 ? 8.062 5.105 -29.107 1.00 95.75 215 PRO A N 1
ATOM 1712 C CA . PRO A 1 215 ? 7.076 4.307 -28.389 1.00 95.75 215 PRO A CA 1
ATOM 1713 C C . PRO A 1 215 ? 6.312 3.375 -29.331 1.00 95.75 215 PRO A C 1
ATOM 1715 O O . PRO A 1 215 ? 5.971 3.760 -30.445 1.00 95.75 215 PRO A O 1
ATOM 1718 N N . HIS A 1 216 ? 6.006 2.170 -28.864 1.00 96.19 216 HIS A N 1
ATOM 1719 C CA . HIS A 1 216 ? 5.152 1.214 -29.552 1.00 96.19 216 HIS A CA 1
ATOM 1720 C C . HIS A 1 216 ? 3.949 0.873 -28.672 1.00 96.19 216 HIS A C 1
ATOM 1722 O O . HIS A 1 216 ? 4.117 0.405 -27.542 1.00 96.19 216 HIS A O 1
ATOM 1728 N N . PHE A 1 217 ? 2.739 1.112 -29.181 1.00 97.50 217 PHE A N 1
ATOM 1729 C CA . PHE A 1 217 ? 1.508 0.775 -28.474 1.00 97.50 217 PHE A CA 1
ATOM 1730 C C . PHE A 1 217 ? 1.184 -0.718 -28.598 1.00 97.50 217 PHE A C 1
ATOM 1732 O O . PHE A 1 217 ? 1.010 -1.246 -29.696 1.00 97.50 217 PHE A O 1
ATOM 1739 N N . VAL A 1 218 ? 1.050 -1.397 -27.461 1.00 97.06 218 VAL A N 1
ATOM 1740 C CA . VAL A 1 218 ? 0.746 -2.827 -27.387 1.00 97.06 218 VAL A CA 1
ATOM 1741 C C . VAL A 1 218 ? -0.715 -3.021 -26.995 1.00 97.06 218 VAL A C 1
ATOM 1743 O O . VAL A 1 218 ? -1.110 -2.757 -25.859 1.00 97.06 218 VAL A O 1
ATOM 1746 N N . LYS A 1 219 ? -1.525 -3.533 -27.932 1.00 96.88 219 LYS A N 1
ATOM 1747 C CA . LYS A 1 219 ? -2.960 -3.813 -27.739 1.00 96.88 219 LYS A CA 1
ATOM 1748 C C . LYS A 1 219 ? -3.177 -5.034 -26.840 1.00 96.88 219 LYS A C 1
ATOM 1750 O O . LYS A 1 219 ? -3.318 -6.165 -27.305 1.00 96.88 219 LYS A O 1
ATOM 1755 N N . ARG A 1 220 ? -3.197 -4.803 -25.531 1.00 97.25 220 ARG A N 1
ATOM 1756 C CA . ARG A 1 220 ? -3.422 -5.811 -24.489 1.00 97.25 220 ARG A CA 1
ATOM 1757 C C . ARG A 1 220 ? -4.381 -5.231 -23.456 1.00 97.25 220 ARG A C 1
ATOM 1759 O O . ARG A 1 220 ? -3.920 -4.621 -22.495 1.00 97.25 220 ARG A O 1
ATOM 1766 N N . PRO A 1 221 ? -5.702 -5.386 -23.639 1.00 97.31 221 PRO A N 1
ATOM 1767 C CA . PRO A 1 221 ? -6.658 -4.678 -22.811 1.00 97.31 221 PRO A CA 1
ATOM 1768 C C . PRO A 1 221 ? -6.642 -5.183 -21.370 1.00 97.31 221 PRO A C 1
ATOM 1770 O O . PRO A 1 221 ? -6.555 -6.390 -21.122 1.00 97.31 221 PRO A O 1
ATOM 1773 N N . TYR A 1 222 ? -6.763 -4.263 -20.418 1.00 97.81 222 TYR A N 1
ATOM 1774 C CA . TYR A 1 222 ? -6.827 -4.556 -18.988 1.00 97.81 222 TYR A CA 1
ATOM 1775 C C . TYR A 1 222 ? -7.822 -3.637 -18.277 1.00 97.81 222 TYR A C 1
ATOM 1777 O O . TYR A 1 222 ? -8.195 -2.579 -18.777 1.00 97.81 222 TYR A O 1
ATOM 1785 N N . ARG A 1 223 ? -8.328 -4.073 -17.121 1.00 97.12 223 ARG A N 1
ATOM 1786 C CA . ARG A 1 223 ? -9.410 -3.372 -16.403 1.00 97.12 223 ARG A CA 1
ATOM 1787 C C . ARG A 1 223 ? -8.963 -2.806 -15.068 1.00 97.12 223 ARG A C 1
ATOM 1789 O O . ARG A 1 223 ? -9.555 -1.825 -14.622 1.00 97.12 223 ARG A O 1
ATOM 1796 N N . TYR A 1 224 ? -7.958 -3.424 -14.455 1.00 98.00 224 TYR A N 1
ATOM 1797 C CA . TYR A 1 224 ? -7.414 -3.006 -13.176 1.00 98.00 224 TYR A CA 1
ATOM 1798 C C . TYR A 1 224 ? -6.241 -2.063 -13.402 1.00 98.00 224 TYR A C 1
ATOM 1800 O O . TYR A 1 224 ? -5.327 -2.398 -14.152 1.00 98.00 224 TYR A O 1
ATOM 1808 N N . ALA A 1 225 ? -6.267 -0.899 -12.763 1.00 97.38 225 ALA A N 1
ATOM 1809 C CA . ALA A 1 225 ? -5.231 0.120 -12.900 1.00 97.38 225 ALA A CA 1
ATOM 1810 C C . ALA A 1 225 ? -5.100 0.944 -11.619 1.00 97.38 225 ALA A C 1
ATOM 1812 O O . ALA A 1 225 ? -6.023 0.994 -10.809 1.00 97.38 225 ALA A O 1
ATOM 1813 N N . THR A 1 226 ? -3.965 1.610 -11.447 1.00 96.12 226 THR A N 1
ATOM 1814 C CA . THR A 1 226 ? -3.709 2.580 -10.367 1.00 96.12 226 THR A CA 1
ATOM 1815 C C . THR A 1 226 ? -4.664 3.777 -10.401 1.00 96.12 226 THR A C 1
ATOM 1817 O O . THR A 1 226 ? -5.029 4.292 -9.352 1.00 96.12 226 THR A O 1
ATOM 1820 N N . SER A 1 227 ? -5.121 4.176 -11.589 1.00 96.69 227 SER A N 1
ATOM 1821 C CA . SER A 1 227 ? -6.116 5.238 -11.819 1.00 96.69 227 SER A CA 1
ATOM 1822 C C . SER A 1 227 ? -7.572 4.766 -11.766 1.00 96.69 227 SER A C 1
ATOM 1824 O O . SER A 1 227 ? -8.496 5.572 -11.873 1.00 96.69 227 SER A O 1
ATOM 1826 N N . ALA A 1 228 ? -7.808 3.457 -11.654 1.00 96.94 228 ALA A N 1
ATOM 1827 C CA . ALA A 1 228 ? -9.160 2.923 -11.627 1.00 96.94 228 ALA A CA 1
ATOM 1828 C C . ALA A 1 228 ? -9.829 3.167 -10.267 1.00 96.94 228 ALA A C 1
ATOM 1830 O O . ALA A 1 228 ? -9.183 3.227 -9.227 1.00 96.94 228 ALA A O 1
ATOM 1831 N N . TYR A 1 229 ? -11.156 3.242 -10.270 1.00 95.44 229 TYR A N 1
ATOM 1832 C CA . TYR A 1 229 ? -11.955 3.488 -9.074 1.00 95.44 229 TYR A CA 1
ATOM 1833 C C . TYR A 1 229 ? -12.463 2.181 -8.452 1.00 95.44 229 TYR A C 1
ATOM 1835 O O . TYR A 1 229 ? -12.646 1.156 -9.122 1.00 95.44 229 TYR A O 1
ATOM 1843 N N . PHE A 1 230 ? -12.754 2.234 -7.150 1.00 95.12 230 PHE A N 1
ATOM 1844 C CA . PHE A 1 230 ? -13.387 1.151 -6.389 1.00 95.12 230 PHE A CA 1
ATOM 1845 C C . PHE A 1 230 ? -12.660 -0.199 -6.535 1.00 95.12 230 PHE A C 1
ATOM 1847 O O . PHE A 1 230 ? -11.445 -0.287 -6.398 1.00 95.12 230 PHE A O 1
ATOM 1854 N N . ASN A 1 231 ? -13.366 -1.296 -6.796 1.00 93.38 231 ASN A N 1
ATOM 1855 C CA . ASN A 1 231 ? -12.752 -2.627 -6.814 1.00 93.38 231 ASN A CA 1
ATOM 1856 C C . ASN A 1 231 ? -11.818 -2.875 -8.014 1.00 93.38 231 ASN A C 1
ATOM 1858 O O . ASN A 1 231 ? -11.181 -3.922 -8.048 1.00 93.38 231 ASN A O 1
ATOM 1862 N N . LYS A 1 232 ? -11.738 -1.952 -8.984 1.00 96.38 232 LYS A N 1
ATOM 1863 C CA . LYS A 1 232 ? -10.799 -2.040 -10.114 1.00 96.38 232 LYS A CA 1
ATOM 1864 C C . LYS A 1 232 ? -9.462 -1.341 -9.843 1.00 96.38 232 LYS A C 1
ATOM 1866 O O . LYS A 1 232 ? -8.516 -1.528 -10.599 1.00 96.38 232 LYS A O 1
ATOM 1871 N N . ASP A 1 233 ? -9.370 -0.562 -8.774 1.00 97.44 233 ASP A N 1
ATOM 1872 C CA . ASP A 1 233 ? -8.127 0.057 -8.316 1.00 97.44 233 ASP A CA 1
ATOM 1873 C C . ASP A 1 233 ? -7.085 -1.008 -7.961 1.00 97.44 233 ASP A C 1
ATOM 1875 O O . ASP A 1 233 ? -7.342 -1.906 -7.149 1.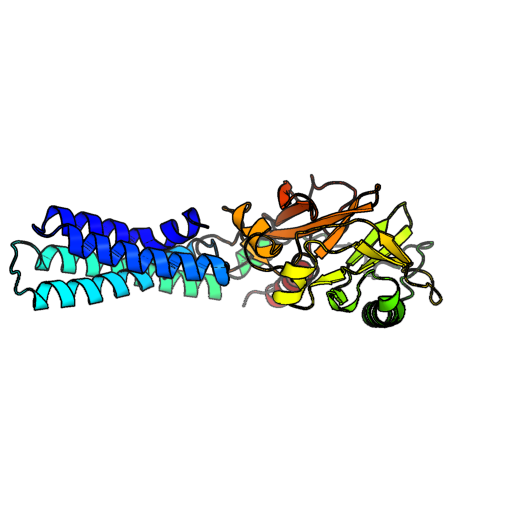00 97.44 233 ASP A O 1
ATOM 1879 N N . ALA A 1 234 ? -5.912 -0.913 -8.585 1.00 97.19 234 ALA A N 1
ATOM 1880 C CA . ALA A 1 234 ? -4.861 -1.909 -8.442 1.00 97.19 234 ALA A CA 1
ATOM 1881 C C . ALA A 1 234 ? -4.309 -1.992 -7.012 1.00 97.19 234 ALA A C 1
ATOM 1883 O O . ALA A 1 234 ? -4.150 -3.095 -6.485 1.00 97.19 234 ALA A O 1
ATOM 1884 N N . ALA A 1 235 ? -4.079 -0.851 -6.355 1.00 96.06 235 ALA A N 1
ATOM 1885 C CA . ALA A 1 235 ? -3.565 -0.816 -4.988 1.00 96.06 235 ALA A CA 1
ATOM 1886 C C . ALA A 1 235 ? -4.590 -1.405 -4.007 1.00 96.06 235 ALA A C 1
ATOM 1888 O O . ALA A 1 235 ? -4.253 -2.231 -3.158 1.00 96.06 235 ALA A O 1
ATOM 1889 N N . ARG A 1 236 ? -5.873 -1.068 -4.172 1.00 95.75 236 ARG A N 1
ATOM 1890 C CA . ARG A 1 236 ? -6.969 -1.603 -3.351 1.00 95.75 236 ARG A CA 1
ATOM 1891 C C . ARG A 1 236 ? -7.140 -3.107 -3.525 1.00 95.75 236 ARG A C 1
ATOM 1893 O O . ARG A 1 236 ? -7.390 -3.817 -2.545 1.00 95.75 236 ARG A O 1
ATOM 1900 N N . GLN A 1 237 ? -7.032 -3.596 -4.756 1.00 96.56 237 GLN A N 1
ATOM 1901 C CA . GLN A 1 237 ? -7.153 -5.017 -5.050 1.00 96.56 237 GLN A CA 1
ATOM 1902 C C . GLN A 1 237 ? -5.975 -5.802 -4.457 1.00 96.56 237 GLN A C 1
ATOM 1904 O O . GLN A 1 237 ? -6.207 -6.807 -3.783 1.00 96.56 237 GLN A O 1
ATOM 1909 N N . ILE A 1 238 ? -4.739 -5.308 -4.592 1.00 96.44 238 ILE A N 1
ATOM 1910 C CA . ILE A 1 238 ? -3.565 -5.894 -3.926 1.00 96.44 238 ILE A CA 1
ATOM 1911 C C . ILE A 1 238 ? -3.751 -5.881 -2.406 1.00 96.44 238 ILE A C 1
ATOM 1913 O O . ILE A 1 238 ? -3.643 -6.928 -1.766 1.00 96.44 238 ILE A O 1
ATOM 1917 N N . TYR A 1 239 ? -4.125 -4.736 -1.826 1.00 95.56 239 TYR A N 1
ATOM 1918 C CA . TYR A 1 239 ? -4.355 -4.590 -0.389 1.00 95.56 239 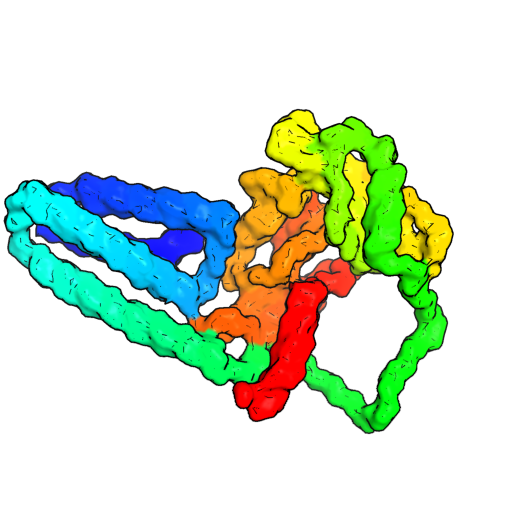TYR A CA 1
ATOM 1919 C C . TYR A 1 239 ? -5.369 -5.610 0.145 1.00 95.56 239 TYR A C 1
ATOM 1921 O O . TYR A 1 239 ? -5.180 -6.164 1.235 1.00 95.56 239 TYR A O 1
ATOM 1929 N N . ARG A 1 240 ? -6.463 -5.849 -0.594 1.00 93.56 240 ARG A N 1
ATOM 1930 C CA . ARG A 1 240 ? -7.533 -6.779 -0.200 1.00 93.56 240 ARG A CA 1
ATOM 1931 C C . ARG A 1 240 ? -7.015 -8.208 -0.047 1.00 93.56 240 ARG A C 1
ATOM 1933 O O . ARG A 1 240 ? -7.456 -8.888 0.877 1.00 93.56 240 ARG A O 1
ATOM 1940 N N . HIS A 1 241 ? -6.100 -8.625 -0.918 1.00 93.62 241 HIS A N 1
ATOM 1941 C CA . HIS A 1 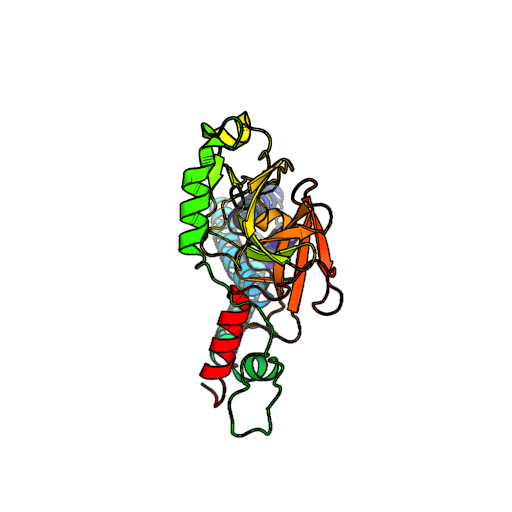241 ? -5.545 -9.982 -0.966 1.00 93.62 241 HIS A CA 1
ATOM 1942 C C . HIS A 1 241 ? -4.239 -10.142 -0.178 1.00 93.62 241 HIS A C 1
ATOM 1944 O O . HIS A 1 241 ? -3.771 -11.256 0.025 1.00 93.62 241 HIS A O 1
ATOM 1950 N N . SER A 1 242 ? -3.672 -9.050 0.335 1.00 92.69 242 SER A N 1
ATOM 1951 C CA . SER A 1 242 ? -2.449 -9.042 1.142 1.00 92.69 242 SER A CA 1
ATOM 1952 C C . SER A 1 242 ? -2.733 -8.836 2.634 1.00 92.69 242 SER A C 1
ATOM 1954 O O . SER A 1 242 ? -2.093 -8.028 3.298 1.00 92.69 242 SER A O 1
ATOM 1956 N N . THR A 1 243 ? -3.722 -9.534 3.201 1.00 81.50 243 THR A N 1
ATOM 1957 C CA . THR A 1 243 ? -4.291 -9.247 4.541 1.00 81.50 243 THR A CA 1
ATOM 1958 C C . THR A 1 243 ? -3.293 -9.232 5.697 1.00 81.50 243 THR A C 1
ATOM 1960 O O . THR A 1 243 ? -3.541 -8.559 6.692 1.00 81.50 243 THR A O 1
ATOM 1963 N N . SER A 1 244 ? -2.166 -9.931 5.584 1.00 85.69 244 SER A N 1
ATOM 1964 C CA . SER A 1 244 ? -1.124 -9.933 6.608 1.00 85.69 244 SER A CA 1
ATOM 1965 C C . SER A 1 244 ? 0.032 -8.975 6.293 1.00 85.69 244 SER A C 1
ATOM 1967 O O . SER A 1 244 ? 0.853 -8.719 7.169 1.00 85.69 244 SER A O 1
ATOM 1969 N N . TRP A 1 245 ? 0.110 -8.415 5.090 1.00 92.44 245 TRP A N 1
ATOM 1970 C CA . TRP A 1 245 ? 1.247 -7.626 4.628 1.00 92.44 245 TRP A CA 1
ATOM 1971 C C . TRP A 1 245 ? 0.952 -6.128 4.591 1.00 92.44 245 TRP A C 1
ATOM 1973 O O . TRP A 1 245 ? -0.185 -5.699 4.368 1.00 92.44 245 TRP A O 1
ATOM 1983 N N . LEU A 1 246 ? 2.009 -5.351 4.802 1.00 92.94 246 LEU A N 1
ATOM 1984 C CA . LEU A 1 246 ? 2.053 -3.911 4.586 1.00 92.94 246 LEU A CA 1
ATOM 1985 C C . LEU A 1 246 ? 2.611 -3.631 3.195 1.00 92.94 246 LEU A C 1
ATOM 1987 O O . LEU A 1 246 ? 3.359 -4.441 2.650 1.00 92.94 246 LEU A O 1
ATOM 1991 N N . ASP A 1 247 ? 2.268 -2.483 2.644 1.00 89.19 247 ASP A N 1
ATOM 1992 C CA . ASP A 1 247 ? 2.695 -2.026 1.333 1.00 89.19 247 ASP A CA 1
ATOM 1993 C C . ASP A 1 247 ? 3.422 -0.679 1.429 1.00 89.19 247 ASP A C 1
ATOM 1995 O O . ASP A 1 247 ? 3.188 0.111 2.345 1.00 89.19 247 ASP A O 1
ATOM 1999 N N . LEU A 1 248 ? 4.352 -0.437 0.502 1.00 82.88 248 LEU A N 1
ATOM 2000 C CA . LEU A 1 248 ? 5.042 0.844 0.372 1.00 82.88 248 LEU A CA 1
ATOM 2001 C C . LEU A 1 248 ? 5.145 1.231 -1.102 1.00 82.88 248 LEU A C 1
ATOM 2003 O O . LEU A 1 248 ? 5.609 0.449 -1.932 1.00 82.88 248 LEU A O 1
ATOM 2007 N N . GLY A 1 249 ? 4.777 2.475 -1.401 1.00 85.31 249 GLY A N 1
ATOM 2008 C CA . GLY A 1 249 ? 4.765 2.990 -2.767 1.00 85.31 249 GLY A CA 1
ATOM 2009 C C . GLY A 1 249 ? 3.596 2.450 -3.592 1.00 85.31 249 GLY A C 1
ATOM 2010 O O . GLY A 1 249 ? 2.779 1.663 -3.117 1.00 85.31 249 GLY A O 1
ATOM 2011 N N . SER A 1 250 ? 3.505 2.906 -4.838 1.00 90.44 250 SER A N 1
ATOM 2012 C CA . SER A 1 250 ? 2.433 2.530 -5.764 1.00 90.44 250 SER A CA 1
ATOM 2013 C C . SER A 1 250 ? 2.793 1.276 -6.571 1.00 90.44 250 SER A C 1
ATOM 2015 O O . SER A 1 250 ? 3.972 1.098 -6.895 1.00 90.44 250 SER A O 1
ATOM 2017 N N . PRO A 1 251 ? 1.806 0.440 -6.950 1.00 94.56 251 PRO A N 1
ATOM 2018 C CA . PRO A 1 251 ? 2.029 -0.663 -7.883 1.00 94.56 251 PRO A CA 1
ATOM 2019 C C . PRO A 1 251 ? 2.623 -0.174 -9.212 1.00 94.56 251 PRO A C 1
ATOM 2021 O O . PRO A 1 251 ? 2.161 0.830 -9.745 1.00 94.56 251 PRO A O 1
ATOM 2024 N N . GLN A 1 252 ? 3.608 -0.894 -9.748 1.00 94.38 252 GLN A N 1
ATOM 2025 C CA . GLN A 1 252 ? 4.232 -0.635 -11.051 1.00 94.38 252 GLN A CA 1
ATOM 2026 C C . GLN A 1 252 ? 3.760 -1.666 -12.080 1.00 94.38 252 GLN A C 1
ATOM 2028 O O . GLN A 1 252 ? 3.481 -2.810 -11.720 1.00 94.38 252 GLN A O 1
ATOM 2033 N N . LEU A 1 253 ? 3.622 -1.272 -13.347 1.00 95.56 253 LEU A N 1
ATOM 2034 C CA . LEU A 1 253 ? 3.191 -2.183 -14.408 1.00 95.56 253 LEU A CA 1
ATOM 2035 C C . LEU A 1 253 ? 4.402 -2.877 -15.027 1.00 95.56 253 LEU A C 1
ATOM 2037 O O . LEU A 1 253 ? 5.239 -2.224 -15.643 1.00 95.56 253 LEU A O 1
ATOM 2041 N N . GLU A 1 254 ? 4.431 -4.197 -14.935 1.00 95.38 254 GLU A N 1
ATOM 2042 C CA . GLU A 1 254 ? 5.385 -5.058 -15.626 1.00 95.38 254 GLU A CA 1
ATOM 2043 C C . GLU A 1 254 ? 4.653 -6.013 -16.569 1.00 95.38 254 GLU A C 1
ATOM 2045 O O . GLU A 1 254 ? 3.435 -6.204 -16.473 1.00 95.38 254 GLU A O 1
ATOM 2050 N N . ILE A 1 255 ? 5.378 -6.608 -17.514 1.00 96.44 255 ILE A N 1
ATOM 2051 C CA . ILE A 1 255 ? 4.791 -7.504 -18.515 1.00 96.44 255 ILE A CA 1
ATOM 2052 C C . ILE A 1 255 ? 5.538 -8.828 -18.556 1.00 96.44 255 ILE A C 1
ATOM 2054 O O . ILE A 1 255 ? 6.765 -8.865 -18.499 1.00 96.44 255 ILE A O 1
ATOM 2058 N N . ASP A 1 256 ? 4.798 -9.926 -18.694 1.00 95.25 256 ASP A N 1
ATOM 2059 C CA . ASP A 1 256 ? 5.425 -11.228 -18.910 1.00 95.25 256 ASP A CA 1
ATOM 2060 C C . ASP A 1 256 ? 5.962 -11.380 -20.343 1.00 95.25 256 ASP A C 1
ATOM 2062 O O . ASP A 1 256 ? 5.743 -10.539 -21.215 1.00 95.25 256 ASP A O 1
ATOM 2066 N N . ASN A 1 257 ? 6.626 -12.504 -20.623 1.00 92.31 257 ASN A N 1
ATOM 2067 C CA . ASN A 1 257 ? 7.185 -12.808 -21.946 1.00 92.31 257 ASN A CA 1
ATOM 2068 C C . ASN A 1 257 ? 6.142 -12.855 -23.083 1.00 92.31 257 ASN A C 1
ATOM 2070 O O . ASN A 1 257 ? 6.504 -12.698 -24.251 1.00 92.31 257 ASN A O 1
ATOM 2074 N N . ALA A 1 258 ? 4.857 -13.051 -22.764 1.00 94.31 258 ALA A N 1
ATOM 2075 C CA . ALA A 1 258 ? 3.753 -13.015 -23.722 1.00 94.31 258 ALA A CA 1
ATOM 2076 C C . ALA A 1 258 ? 3.167 -11.596 -23.901 1.00 94.31 258 ALA A C 1
ATOM 2078 O O . ALA A 1 258 ? 2.257 -11.396 -24.714 1.00 94.31 258 ALA A O 1
ATOM 2079 N N . GLY A 1 259 ? 3.680 -10.601 -23.171 1.00 95.19 259 GLY A N 1
ATOM 2080 C CA . GLY A 1 259 ? 3.172 -9.232 -23.158 1.00 95.19 259 GLY A CA 1
ATOM 2081 C C . GLY A 1 259 ? 1.891 -9.087 -22.340 1.00 95.19 259 GLY A C 1
ATOM 2082 O O . GLY A 1 259 ? 1.050 -8.248 -22.650 1.00 95.19 259 GLY A O 1
ATOM 2083 N N . LYS A 1 260 ? 1.662 -9.948 -21.347 1.00 97.06 260 LYS A N 1
ATOM 2084 C CA . LYS A 1 260 ? 0.511 -9.814 -20.458 1.00 97.06 260 LYS A CA 1
ATOM 2085 C C . LYS A 1 260 ? 0.853 -8.870 -19.301 1.00 97.06 260 LYS A C 1
ATOM 2087 O O . LYS A 1 260 ? 1.879 -9.083 -18.658 1.00 97.06 260 LYS A O 1
ATOM 2092 N N . PRO A 1 261 ? 0.008 -7.865 -19.014 1.00 97.44 261 PRO A N 1
ATOM 2093 C CA . PRO A 1 261 ? 0.287 -6.869 -17.984 1.00 97.44 261 PRO A CA 1
ATOM 2094 C C . PRO A 1 261 ? 0.003 -7.375 -16.561 1.00 97.44 261 PRO A C 1
ATOM 2096 O O . PRO A 1 261 ? -1.070 -7.928 -16.279 1.00 97.44 261 PRO A O 1
ATOM 2099 N N . TYR A 1 262 ? 0.933 -7.102 -15.646 1.00 97.62 262 TYR A N 1
ATOM 2100 C CA . TYR A 1 262 ? 0.828 -7.356 -14.212 1.00 97.62 262 TYR A CA 1
ATOM 2101 C C . TYR A 1 262 ? 1.208 -6.109 -13.415 1.00 97.62 262 TYR A C 1
ATOM 2103 O O . TYR A 1 262 ? 2.215 -5.468 -13.682 1.00 97.62 262 TYR A O 1
ATOM 2111 N N . TRP A 1 263 ? 0.415 -5.791 -12.398 1.00 97.00 263 TRP A N 1
ATOM 2112 C CA . TRP A 1 263 ? 0.785 -4.813 -11.386 1.00 97.00 263 TRP A CA 1
ATOM 2113 C C . TRP A 1 263 ? 1.616 -5.494 -10.304 1.00 97.00 263 TRP A C 1
ATOM 2115 O O . TRP A 1 263 ? 1.161 -6.454 -9.675 1.00 97.00 263 TRP A O 1
ATOM 2125 N N . VAL A 1 264 ? 2.820 -4.982 -10.095 1.00 95.56 264 VAL A N 1
ATOM 2126 C CA . VAL A 1 264 ? 3.807 -5.485 -9.147 1.00 95.56 264 VAL A CA 1
ATOM 2127 C C . VAL A 1 264 ? 3.966 -4.469 -8.021 1.00 95.56 264 VAL A C 1
ATOM 2129 O O . VAL A 1 264 ? 4.121 -3.273 -8.260 1.00 95.56 264 VAL A O 1
ATOM 2132 N N . GLN A 1 265 ? 3.887 -4.924 -6.772 1.00 95.06 265 GLN A 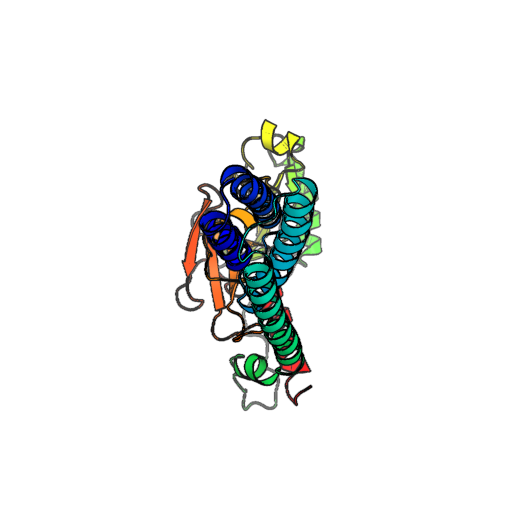N 1
ATOM 2133 C CA . GLN A 1 265 ? 4.079 -4.070 -5.599 1.00 95.06 265 GLN A CA 1
ATOM 2134 C C . GLN A 1 265 ? 4.857 -4.824 -4.523 1.00 95.06 265 GLN A C 1
ATOM 2136 O O . GLN A 1 265 ? 4.496 -5.942 -4.147 1.00 95.06 265 GLN A O 1
ATOM 2141 N N . THR A 1 266 ? 5.910 -4.207 -3.990 1.00 94.88 266 THR A N 1
ATOM 2142 C CA . THR A 1 266 ? 6.652 -4.776 -2.864 1.00 94.88 266 THR A CA 1
ATOM 2143 C C . THR A 1 266 ? 5.846 -4.654 -1.578 1.00 94.88 266 THR A C 1
ATOM 2145 O O . THR A 1 266 ? 5.306 -3.602 -1.229 1.00 94.88 266 THR A O 1
ATOM 2148 N N . LEU A 1 267 ? 5.797 -5.764 -0.858 1.00 95.31 267 LEU A N 1
ATOM 2149 C CA . LEU A 1 267 ? 5.138 -5.931 0.418 1.00 95.31 267 LEU A CA 1
ATOM 2150 C C . LEU A 1 267 ? 6.175 -6.161 1.515 1.00 95.31 267 LEU A C 1
ATOM 2152 O O . LEU A 1 267 ? 7.229 -6.753 1.281 1.00 95.31 267 LEU A O 1
ATOM 2156 N N . TYR A 1 268 ? 5.863 -5.740 2.735 1.00 94.62 268 TYR A N 1
ATOM 2157 C CA . TYR A 1 268 ? 6.738 -5.921 3.885 1.00 94.62 268 TYR A CA 1
ATOM 2158 C C . TYR A 1 268 ? 5.964 -6.245 5.166 1.00 94.62 268 TYR A C 1
ATOM 2160 O O . TYR A 1 268 ? 4.741 -6.105 5.253 1.00 94.62 268 TYR A O 1
ATOM 2168 N N . LYS A 1 269 ? 6.690 -6.683 6.195 1.00 94.81 269 LYS A N 1
ATOM 2169 C CA . LYS A 1 269 ? 6.210 -6.695 7.583 1.00 94.81 269 LYS A CA 1
ATOM 2170 C C . LYS A 1 269 ? 6.965 -5.652 8.378 1.00 94.81 269 LYS A C 1
ATOM 2172 O O . LYS A 1 269 ? 8.161 -5.468 8.171 1.00 94.81 269 LYS A O 1
ATOM 2177 N N . SER A 1 270 ? 6.278 -4.992 9.296 1.00 93.94 270 SER A N 1
ATOM 2178 C CA . SER A 1 270 ? 6.955 -4.119 10.239 1.00 93.94 270 SER A CA 1
ATOM 2179 C C . SER A 1 270 ? 7.705 -4.919 11.303 1.00 93.94 270 SER A C 1
ATOM 2181 O O . SER A 1 270 ? 7.457 -6.116 11.496 1.00 93.94 270 SER A O 1
ATOM 2183 N N . GLU A 1 271 ? 8.593 -4.241 12.022 1.00 93.38 271 GLU A N 1
ATOM 2184 C CA . GLU A 1 271 ? 9.077 -4.745 13.303 1.00 93.38 271 GLU A CA 1
ATOM 2185 C C . GLU A 1 271 ? 7.925 -4.875 14.312 1.00 93.38 271 GLU A C 1
ATOM 2187 O O . GLU A 1 271 ? 6.851 -4.275 14.155 1.00 93.38 271 GLU A O 1
ATOM 2192 N N . PHE A 1 272 ? 8.129 -5.703 15.338 1.00 90.88 272 PHE A N 1
ATOM 2193 C CA . PHE A 1 272 ? 7.118 -5.923 16.369 1.00 90.88 272 PHE A CA 1
ATOM 2194 C C . PHE A 1 272 ? 6.785 -4.607 17.079 1.00 90.88 272 PHE A C 1
ATOM 2196 O O . PHE A 1 272 ? 7.686 -3.891 17.517 1.00 90.88 272 PHE A O 1
ATOM 2203 N N . LEU A 1 273 ? 5.485 -4.299 17.167 1.00 91.56 273 LEU A N 1
ATOM 2204 C CA . LEU A 1 273 ? 4.958 -3.118 17.858 1.00 91.56 273 LEU A CA 1
ATOM 2205 C C . LEU A 1 273 ? 5.682 -1.820 17.421 1.00 91.56 273 LEU A C 1
ATOM 2207 O O . LEU A 1 273 ? 6.134 -1.016 18.231 1.00 91.56 273 LEU A O 1
ATOM 2211 N N . SER A 1 274 ? 5.861 -1.661 16.105 1.00 92.38 274 SER A N 1
ATOM 2212 C CA . SER A 1 274 ? 6.608 -0.557 15.492 1.00 92.38 274 SER A CA 1
ATOM 2213 C C . SER A 1 274 ? 6.129 -0.293 14.067 1.00 92.38 274 SER A C 1
ATOM 2215 O O . SER A 1 274 ? 5.723 -1.223 13.378 1.00 92.38 274 SER A O 1
ATOM 2217 N N . HIS A 1 275 ? 6.202 0.952 13.586 1.00 92.62 275 HIS A N 1
ATOM 2218 C CA . HIS A 1 275 ? 5.935 1.323 12.185 1.00 92.62 275 HIS A CA 1
ATOM 2219 C C . HIS A 1 275 ? 7.119 1.102 11.247 1.00 92.62 275 HIS A C 1
ATOM 2221 O O . HIS A 1 275 ? 6.976 1.252 10.031 1.00 92.62 275 HIS A O 1
ATOM 2227 N N . ARG A 1 276 ? 8.284 0.730 11.780 1.00 91.88 276 ARG A N 1
ATOM 2228 C CA . ARG A 1 276 ? 9.489 0.537 10.973 1.00 91.88 276 ARG A CA 1
ATOM 2229 C C . ARG A 1 276 ? 9.436 -0.746 10.156 1.00 91.88 276 ARG A C 1
ATOM 2231 O O . ARG A 1 276 ? 8.852 -1.741 10.574 1.00 91.88 276 ARG A O 1
ATOM 2238 N N . VAL A 1 277 ? 10.065 -0.711 8.986 1.00 92.75 277 VAL A N 1
ATOM 2239 C CA . VAL A 1 277 ? 10.144 -1.836 8.049 1.00 92.75 277 VAL A CA 1
ATOM 2240 C C . VAL A 1 277 ? 11.093 -2.904 8.597 1.00 92.75 277 VAL A C 1
ATOM 2242 O O . VAL A 1 277 ? 12.136 -2.571 9.158 1.00 92.75 277 VAL A O 1
ATOM 2245 N N . ASN A 1 278 ? 10.749 -4.176 8.399 1.00 93.88 278 ASN A N 1
ATOM 2246 C CA . ASN A 1 278 ? 11.668 -5.298 8.542 1.00 93.88 278 ASN A CA 1
ATOM 2247 C C . ASN A 1 278 ? 12.048 -5.812 7.142 1.00 93.88 278 ASN A C 1
ATOM 2249 O O . ASN A 1 278 ? 11.264 -6.501 6.482 1.00 93.88 278 ASN A O 1
ATOM 2253 N N . TYR A 1 279 ? 13.261 -5.494 6.690 1.00 92.06 279 TYR A N 1
ATOM 2254 C CA . TYR A 1 279 ? 13.754 -5.814 5.347 1.00 92.06 279 TYR A CA 1
ATOM 2255 C C . TYR A 1 279 ? 14.041 -7.311 5.129 1.00 92.06 279 TYR A C 1
ATOM 2257 O O . TYR A 1 279 ? 14.156 -7.751 3.987 1.00 92.06 279 TYR A O 1
ATOM 2265 N N . LYS A 1 280 ? 14.073 -8.139 6.186 1.00 92.06 280 LYS A N 1
ATOM 2266 C CA . LYS A 1 280 ? 14.134 -9.609 6.040 1.00 92.06 280 LYS A CA 1
ATOM 2267 C C . LYS A 1 280 ? 12.791 -10.199 5.617 1.00 92.06 280 LYS A C 1
ATOM 2269 O O . LYS A 1 280 ? 12.739 -11.314 5.106 1.00 92.06 280 LYS A O 1
ATOM 2274 N N . LYS A 1 281 ? 11.697 -9.468 5.840 1.00 92.38 281 LYS A N 1
ATOM 2275 C CA . LYS A 1 281 ? 10.324 -9.899 5.565 1.00 92.38 281 LYS A CA 1
ATOM 2276 C C . LYS A 1 281 ? 9.749 -9.142 4.369 1.00 92.38 281 LYS A C 1
ATOM 2278 O O . LYS A 1 281 ? 8.636 -8.632 4.448 1.00 92.38 281 LYS A O 1
ATOM 2283 N N . LEU A 1 282 ? 10.506 -9.069 3.274 1.00 93.88 282 LEU A N 1
ATOM 2284 C CA . LEU A 1 282 ? 10.042 -8.521 1.996 1.00 93.88 282 LEU A CA 1
ATOM 2285 C C . LEU A 1 282 ? 9.414 -9.612 1.134 1.00 93.88 282 LEU A C 1
ATOM 2287 O O . LEU A 1 282 ? 9.921 -10.732 1.073 1.00 93.88 282 LEU A O 1
ATOM 2291 N N . HIS A 1 283 ? 8.305 -9.281 0.491 1.00 94.56 283 HIS A N 1
ATOM 2292 C CA . HIS A 1 283 ? 7.569 -10.110 -0.460 1.00 94.56 283 HIS A CA 1
ATOM 2293 C C . HIS A 1 283 ? 7.136 -9.237 -1.637 1.00 94.56 283 HIS A C 1
ATOM 2295 O O . HIS A 1 283 ? 7.239 -8.014 -1.582 1.00 94.56 283 HIS A O 1
ATOM 2301 N N . VAL A 1 284 ? 6.627 -9.850 -2.696 1.00 95.06 284 VAL A N 1
ATOM 2302 C CA . VAL A 1 284 ? 6.091 -9.138 -3.854 1.00 95.06 284 VAL A CA 1
ATOM 2303 C C . VAL A 1 284 ? 4.676 -9.617 -4.145 1.00 95.06 284 VAL A C 1
ATOM 2305 O O . VAL A 1 284 ? 4.412 -10.819 -4.222 1.00 95.06 284 VAL A O 1
ATOM 2308 N N . ALA A 1 285 ? 3.746 -8.675 -4.264 1.00 96.50 285 ALA A N 1
ATOM 2309 C CA . ALA A 1 285 ? 2.422 -8.927 -4.804 1.00 96.50 285 ALA A CA 1
ATOM 2310 C C . ALA A 1 285 ? 2.459 -8.770 -6.319 1.00 96.50 285 ALA A C 1
ATOM 2312 O O . ALA A 1 285 ? 2.930 -7.760 -6.832 1.00 96.50 285 ALA A O 1
ATOM 2313 N N . VAL A 1 286 ? 1.914 -9.762 -7.013 1.00 96.75 286 VAL A N 1
ATOM 2314 C CA . VAL A 1 286 ? 1.817 -9.807 -8.468 1.00 96.75 286 VAL A CA 1
ATOM 2315 C C . VAL A 1 286 ? 0.351 -9.957 -8.812 1.00 96.75 286 VAL A C 1
ATOM 2317 O O . VAL A 1 286 ? -0.262 -10.996 -8.549 1.00 96.75 286 VAL A O 1
ATOM 2320 N N . MET A 1 287 ? -0.226 -8.901 -9.370 1.00 97.62 287 MET A N 1
ATOM 2321 C CA . MET A 1 287 ? -1.628 -8.859 -9.744 1.00 97.62 287 MET A CA 1
ATOM 2322 C C . MET A 1 287 ? -1.775 -8.829 -11.255 1.00 97.62 287 MET A C 1
ATOM 2324 O O . MET A 1 287 ? -1.321 -7.907 -11.916 1.00 97.62 287 MET A O 1
ATOM 2328 N N . ASN A 1 288 ? -2.490 -9.795 -11.813 1.00 98.06 288 ASN A N 1
ATOM 2329 C CA . ASN A 1 288 ? -2.856 -9.763 -13.223 1.00 98.06 288 ASN A CA 1
ATOM 2330 C C . ASN A 1 288 ? -3.788 -8.568 -13.499 1.00 98.06 288 ASN A C 1
ATOM 2332 O O . ASN A 1 288 ? -4.897 -8.520 -12.966 1.00 98.06 288 ASN A O 1
ATOM 2336 N N . ALA A 1 289 ? -3.371 -7.627 -14.351 1.00 97.94 289 ALA A N 1
ATOM 2337 C CA . ALA A 1 289 ? -4.122 -6.394 -14.605 1.00 97.94 289 ALA A CA 1
ATOM 2338 C C . ALA A 1 289 ? -5.457 -6.629 -15.345 1.00 97.94 289 ALA A C 1
ATOM 2340 O O . ALA A 1 289 ? -6.356 -5.783 -15.327 1.00 97.94 289 ALA A O 1
ATOM 2341 N N . GLN A 1 290 ? -5.620 -7.785 -15.992 1.00 97.50 290 GLN A N 1
ATOM 2342 C CA . GLN A 1 290 ? -6.833 -8.146 -16.727 1.00 97.50 290 GLN A CA 1
ATOM 2343 C C . GLN A 1 290 ? -7.885 -8.787 -15.813 1.00 97.50 290 GLN A C 1
ATOM 2345 O O . GLN A 1 290 ? -9.053 -8.410 -15.870 1.00 97.50 290 GLN A O 1
ATOM 2350 N N . SER A 1 291 ? -7.472 -9.739 -14.966 1.00 97.38 291 SER A N 1
ATOM 2351 C CA . SER A 1 291 ? -8.383 -10.521 -14.107 1.00 97.38 291 SER A CA 1
ATOM 2352 C C . SER A 1 291 ? -8.474 -10.033 -12.661 1.00 97.38 291 SER A C 1
ATOM 2354 O O . SER A 1 291 ? -9.415 -10.393 -11.962 1.00 97.38 291 SER A O 1
ATOM 2356 N N . GLY A 1 292 ? -7.502 -9.254 -12.182 1.00 96.94 292 GLY A N 1
ATOM 2357 C CA . GLY A 1 292 ? -7.423 -8.828 -10.783 1.00 96.94 292 GLY A CA 1
ATOM 2358 C C . GLY A 1 292 ? -7.014 -9.939 -9.811 1.00 96.94 292 GLY A C 1
ATOM 2359 O O . GLY A 1 292 ? -7.107 -9.743 -8.597 1.00 96.94 292 GLY A O 1
ATOM 2360 N N . ALA A 1 293 ? -6.581 -11.101 -10.317 1.00 97.75 293 ALA A N 1
ATOM 2361 C CA . ALA A 1 293 ? -6.036 -12.179 -9.501 1.00 97.75 293 ALA A CA 1
ATOM 2362 C C . ALA A 1 293 ? -4.672 -11.765 -8.932 1.00 97.75 293 ALA A C 1
ATOM 2364 O O . ALA A 1 293 ? -3.776 -11.393 -9.692 1.00 97.75 293 ALA A O 1
ATOM 2365 N N . VAL A 1 294 ? -4.524 -11.848 -7.608 1.00 97.19 294 VAL A N 1
ATOM 2366 C CA . VAL A 1 294 ? -3.308 -11.479 -6.872 1.00 97.19 294 VAL A CA 1
ATOM 2367 C C . VAL A 1 294 ? -2.624 -12.743 -6.366 1.00 97.19 294 VAL A C 1
ATOM 2369 O O . VAL A 1 294 ? -3.268 -13.599 -5.762 1.00 97.19 294 VAL A O 1
ATOM 2372 N N . LYS A 1 295 ? -1.312 -12.845 -6.574 1.00 96.62 295 LYS A N 1
ATOM 2373 C CA . LYS A 1 295 ? -0.453 -13.853 -5.945 1.00 96.62 295 LYS A CA 1
ATOM 2374 C C . LYS A 1 295 ? 0.693 -13.161 -5.221 1.00 96.62 295 LYS A C 1
ATOM 2376 O O . LYS A 1 295 ? 1.220 -12.167 -5.712 1.00 96.62 295 LYS A O 1
ATOM 2381 N N . ILE A 1 296 ? 1.058 -13.677 -4.053 1.00 96.00 296 ILE A N 1
ATOM 2382 C CA . ILE A 1 296 ? 2.142 -13.134 -3.231 1.00 96.00 296 ILE A CA 1
ATOM 2383 C C . ILE A 1 296 ? 3.292 -14.131 -3.250 1.00 96.00 296 ILE A C 1
ATOM 2385 O O . ILE A 1 296 ? 3.090 -15.309 -2.963 1.00 96.00 296 ILE A O 1
ATOM 2389 N N . TYR A 1 297 ? 4.486 -13.647 -3.568 1.00 95.00 297 TYR A N 1
ATOM 2390 C CA . TYR A 1 297 ? 5.704 -14.446 -3.622 1.00 95.00 297 TYR A CA 1
ATOM 2391 C C . TYR A 1 297 ? 6.740 -13.885 -2.655 1.00 95.00 297 TYR A C 1
ATOM 2393 O O . TYR A 1 297 ? 6.769 -12.685 -2.374 1.00 95.00 297 TYR A O 1
ATOM 2401 N N . SER A 1 298 ? 7.621 -14.747 -2.156 1.00 93.94 298 SER A N 1
ATOM 2402 C CA . SER A 1 298 ? 8.879 -14.274 -1.584 1.00 93.94 298 SER A CA 1
ATOM 2403 C C . SER A 1 298 ? 9.751 -13.697 -2.704 1.00 93.94 298 SER A C 1
ATOM 2405 O O . SER A 1 298 ? 9.635 -14.118 -3.854 1.00 93.94 298 SER A O 1
ATOM 2407 N N . ILE A 1 299 ? 10.661 -12.776 -2.374 1.00 90.50 299 ILE A N 1
ATOM 2408 C CA . ILE A 1 299 ? 11.572 -12.173 -3.368 1.00 90.50 299 ILE A CA 1
ATOM 2409 C C . ILE A 1 299 ? 12.369 -13.243 -4.138 1.00 90.50 299 ILE A C 1
ATOM 2411 O O . ILE A 1 299 ? 12.621 -13.096 -5.325 1.00 90.50 299 ILE A O 1
ATOM 2415 N N . LYS A 1 300 ? 12.721 -14.359 -3.486 1.00 90.62 300 LYS A N 1
ATOM 2416 C CA . LYS A 1 300 ? 13.468 -15.464 -4.114 1.00 90.62 300 LYS A CA 1
ATOM 2417 C C . LYS A 1 300 ? 12.631 -16.311 -5.080 1.00 90.62 300 LYS A C 1
ATOM 2419 O O . LYS A 1 300 ? 13.194 -16.906 -5.988 1.00 90.62 300 LYS A O 1
ATOM 2424 N N . ASN A 1 301 ? 11.315 -16.379 -4.872 1.00 93.94 301 ASN A N 1
ATOM 2425 C CA . ASN A 1 301 ? 10.408 -17.258 -5.619 1.00 93.94 301 ASN A CA 1
ATOM 2426 C C . ASN A 1 301 ? 9.479 -16.474 -6.558 1.00 93.94 301 ASN A C 1
ATOM 2428 O O . ASN A 1 301 ? 8.444 -16.995 -6.979 1.00 93.94 301 ASN A O 1
ATOM 2432 N N . MET A 1 302 ? 9.795 -15.209 -6.839 1.00 93.25 302 MET A N 1
ATOM 2433 C CA . MET A 1 302 ? 9.007 -14.405 -7.763 1.00 93.25 302 MET A CA 1
ATOM 2434 C C . MET A 1 302 ? 9.164 -14.916 -9.208 1.00 93.25 302 MET A C 1
ATOM 2436 O O . MET A 1 302 ? 10.219 -15.447 -9.565 1.00 93.25 302 MET A O 1
ATOM 2440 N N . PRO A 1 303 ? 8.124 -14.791 -10.050 1.00 94.38 303 PRO A N 1
ATOM 2441 C CA . PRO A 1 303 ? 8.217 -15.111 -11.470 1.00 94.38 303 PRO A CA 1
ATOM 2442 C C . PRO A 1 303 ? 9.413 -14.439 -12.159 1.00 94.38 303 PRO A C 1
ATOM 2444 O O . PRO A 1 303 ? 9.670 -13.264 -11.940 1.00 94.38 303 PRO A O 1
ATOM 2447 N N . LYS A 1 304 ? 10.092 -15.163 -13.058 1.00 92.12 304 LYS A N 1
ATOM 2448 C CA . LYS A 1 304 ? 11.320 -14.694 -13.734 1.00 92.12 304 LYS A CA 1
ATOM 2449 C C . LYS A 1 304 ? 11.158 -13.443 -14.605 1.00 92.12 304 LYS A C 1
ATOM 2451 O O . LYS A 1 304 ? 12.164 -12.862 -14.975 1.00 92.12 304 LYS A O 1
ATOM 2456 N N . PHE A 1 305 ? 9.932 -13.092 -14.993 1.00 90.50 305 PHE A N 1
ATOM 2457 C CA . PHE A 1 305 ? 9.676 -11.876 -15.770 1.00 90.50 305 PHE A CA 1
ATOM 2458 C C . PHE A 1 305 ? 9.655 -10.615 -14.899 1.00 90.50 305 PHE A C 1
ATOM 2460 O O . PHE A 1 305 ? 9.591 -9.522 -15.443 1.00 90.50 305 PHE A O 1
ATOM 2467 N N . ILE A 1 306 ? 9.638 -10.780 -13.571 1.00 91.50 306 ILE A N 1
ATOM 2468 C CA . ILE A 1 306 ? 9.629 -9.666 -12.634 1.00 91.50 306 ILE A CA 1
ATOM 2469 C C . ILE A 1 306 ? 11.063 -9.272 -12.358 1.00 91.50 306 ILE A C 1
ATOM 2471 O O . ILE A 1 306 ? 11.783 -9.994 -11.664 1.00 91.50 306 ILE A O 1
ATOM 2475 N N . ASP A 1 307 ? 11.459 -8.126 -12.891 1.00 82.88 307 ASP A N 1
ATOM 2476 C CA . ASP A 1 307 ? 12.801 -7.597 -12.681 1.00 82.88 307 ASP A CA 1
ATOM 2477 C C . ASP A 1 307 ? 12.882 -6.811 -11.369 1.00 82.88 307 ASP A C 1
ATOM 2479 O O . ASP A 1 307 ? 13.871 -6.922 -10.639 1.00 82.88 307 ASP A O 1
ATOM 2483 N N . GLU A 1 308 ? 11.823 -6.078 -11.004 1.00 81.31 308 GLU A N 1
ATOM 2484 C CA . GLU A 1 308 ? 11.803 -5.237 -9.807 1.00 81.31 308 GLU A CA 1
ATOM 2485 C C . GLU A 1 308 ? 10.938 -5.837 -8.686 1.00 81.31 308 GLU A C 1
ATOM 2487 O O . GLU A 1 308 ? 9.865 -5.352 -8.327 1.00 81.31 308 GLU A O 1
ATOM 2492 N N . GLY A 1 309 ? 11.443 -6.897 -8.044 1.00 80.06 309 GLY A N 1
ATOM 2493 C CA . GLY A 1 309 ? 10.819 -7.450 -6.829 1.00 80.06 309 GLY A CA 1
ATOM 2494 C C . GLY A 1 309 ? 10.842 -6.491 -5.627 1.00 80.06 309 GLY A C 1
ATOM 2495 O O . GLY A 1 309 ? 9.999 -6.579 -4.726 1.00 80.06 309 GLY A O 1
ATOM 2496 N N . ILE A 1 310 ? 11.809 -5.568 -5.615 1.00 85.75 310 ILE A N 1
ATOM 2497 C CA . ILE A 1 310 ? 11.962 -4.490 -4.634 1.00 85.75 310 ILE A CA 1
ATOM 2498 C C . ILE A 1 310 ? 11.780 -3.165 -5.366 1.00 85.75 310 ILE A C 1
ATOM 2500 O O . ILE A 1 310 ? 12.708 -2.698 -6.020 1.00 85.75 310 ILE A O 1
ATOM 2504 N N . THR A 1 311 ? 10.605 -2.557 -5.217 1.00 85.00 311 THR A N 1
ATOM 2505 C CA . THR A 1 311 ? 10.276 -1.285 -5.856 1.00 85.00 311 THR A CA 1
ATOM 2506 C C . THR A 1 311 ? 11.228 -0.177 -5.423 1.00 85.00 311 THR A C 1
ATOM 2508 O O . THR A 1 311 ? 11.720 -0.141 -4.291 1.00 85.00 311 THR A O 1
ATOM 2511 N N . THR A 1 312 ? 11.392 0.807 -6.297 1.00 84.62 312 THR A N 1
ATOM 2512 C CA . THR A 1 312 ? 12.245 1.980 -6.116 1.00 84.62 312 THR A CA 1
ATOM 2513 C C . THR A 1 312 ? 11.926 2.713 -4.809 1.00 84.62 312 THR A C 1
ATOM 2515 O O . THR A 1 312 ? 12.828 3.208 -4.135 1.00 84.62 312 THR A O 1
ATOM 2518 N N . ALA A 1 313 ? 10.657 2.723 -4.379 1.00 85.81 313 ALA A N 1
ATOM 2519 C CA . ALA A 1 313 ? 10.251 3.302 -3.100 1.00 85.81 313 ALA A CA 1
ATOM 2520 C C . ALA A 1 313 ? 10.858 2.562 -1.892 1.00 85.81 313 ALA A C 1
ATOM 2522 O O . ALA A 1 313 ? 11.366 3.199 -0.966 1.00 85.81 313 ALA A O 1
ATOM 2523 N N . ILE A 1 314 ? 10.839 1.223 -1.902 1.00 88.69 314 ILE A N 1
ATOM 2524 C CA . ILE A 1 314 ? 11.469 0.401 -0.859 1.00 88.69 314 ILE A CA 1
ATOM 2525 C C . ILE A 1 314 ? 12.988 0.488 -0.963 1.00 88.69 314 ILE A C 1
ATOM 2527 O O . ILE A 1 314 ? 13.636 0.627 0.068 1.00 88.69 314 ILE A O 1
ATOM 2531 N N . ALA A 1 315 ? 13.560 0.443 -2.167 1.00 89.94 315 ALA A N 1
ATOM 2532 C CA . ALA A 1 315 ? 15.004 0.545 -2.369 1.00 89.94 315 ALA A CA 1
ATOM 2533 C C . ALA A 1 315 ? 15.554 1.881 -1.841 1.00 89.94 315 ALA A C 1
ATOM 2535 O O . ALA A 1 315 ? 16.527 1.903 -1.088 1.00 89.94 315 ALA A O 1
ATOM 2536 N N . ASN A 1 316 ? 14.878 2.995 -2.143 1.00 90.94 316 ASN A N 1
ATOM 2537 C CA . ASN A 1 316 ? 15.234 4.307 -1.609 1.00 90.94 316 ASN A CA 1
ATOM 2538 C C . ASN A 1 316 ? 15.129 4.345 -0.076 1.00 90.94 316 ASN A C 1
ATOM 2540 O O . ASN A 1 316 ? 16.022 4.856 0.605 1.00 90.94 316 ASN A O 1
ATOM 2544 N N . LYS A 1 317 ? 14.061 3.763 0.485 1.00 91.25 317 LYS A N 1
ATOM 2545 C CA . LYS A 1 317 ? 13.882 3.683 1.939 1.00 91.25 317 LYS A CA 1
ATOM 2546 C C . LYS A 1 317 ? 14.960 2.825 2.602 1.00 91.25 317 LYS A C 1
ATOM 2548 O O . LYS A 1 317 ? 15.495 3.229 3.628 1.00 91.25 317 LYS A O 1
ATOM 2553 N N . LEU A 1 318 ? 15.319 1.698 1.993 1.00 92.12 318 LEU A N 1
ATOM 2554 C CA . LEU A 1 318 ? 16.387 0.812 2.443 1.00 92.12 318 LEU A CA 1
ATOM 2555 C C . LEU A 1 318 ? 17.725 1.548 2.465 1.00 92.12 318 LEU A C 1
ATOM 2557 O O . LEU A 1 318 ? 18.407 1.514 3.485 1.00 92.12 318 LEU A O 1
ATOM 2561 N N . ASN A 1 319 ? 18.074 2.262 1.391 1.00 92.06 319 ASN A N 1
ATOM 2562 C CA . ASN A 1 319 ? 19.310 3.046 1.321 1.00 92.06 319 ASN A CA 1
ATOM 2563 C C . ASN A 1 319 ? 19.340 4.164 2.372 1.00 92.06 319 ASN A C 1
ATOM 2565 O O . ASN A 1 319 ? 20.345 4.347 3.060 1.00 92.06 319 ASN A O 1
ATOM 2569 N N . THR A 1 320 ? 18.218 4.870 2.538 1.00 92.12 320 THR A N 1
ATOM 2570 C CA . THR A 1 320 ? 18.066 5.918 3.556 1.00 92.12 320 THR A CA 1
ATOM 2571 C C . THR A 1 320 ? 18.245 5.346 4.962 1.00 92.12 320 THR A C 1
ATOM 2573 O O . THR A 1 320 ? 19.033 5.871 5.746 1.00 92.12 320 THR A O 1
ATOM 2576 N N . ASP A 1 321 ? 17.556 4.248 5.278 1.00 92.31 321 ASP A N 1
ATOM 2577 C CA . ASP A 1 321 ? 17.628 3.595 6.586 1.00 92.31 321 ASP A CA 1
ATOM 2578 C C . ASP A 1 321 ? 19.026 2.994 6.835 1.00 92.31 321 ASP A C 1
ATOM 2580 O O . ASP A 1 321 ? 19.528 3.048 7.958 1.00 92.31 321 ASP A O 1
ATOM 2584 N N . PHE A 1 322 ? 19.690 2.465 5.801 1.00 91.06 322 PHE A N 1
ATOM 2585 C CA . PHE A 1 322 ? 21.060 1.957 5.890 1.00 91.06 322 PHE A CA 1
ATOM 2586 C C . PHE A 1 322 ? 22.052 3.058 6.272 1.00 91.06 322 PHE A C 1
ATOM 2588 O O . PHE A 1 322 ? 22.850 2.860 7.190 1.00 91.06 322 PHE A O 1
ATOM 2595 N N . GLY A 1 323 ? 21.996 4.199 5.577 1.00 90.12 323 GLY A N 1
ATOM 2596 C CA . GLY A 1 323 ? 22.889 5.330 5.814 1.00 90.12 323 GLY A CA 1
ATOM 2597 C C . GLY A 1 323 ? 22.613 6.012 7.150 1.00 90.12 323 GLY A C 1
ATOM 2598 O O . GLY A 1 323 ? 23.528 6.192 7.950 1.00 90.12 323 GLY A O 1
ATOM 2599 N N . LYS A 1 324 ? 21.342 6.332 7.422 1.00 90.06 324 LYS A N 1
ATOM 2600 C CA . LYS A 1 324 ? 20.934 7.081 8.616 1.00 90.06 324 LYS A CA 1
ATOM 2601 C C . LYS A 1 324 ? 21.164 6.305 9.910 1.00 90.06 324 LYS A C 1
ATOM 2603 O O . LYS A 1 324 ? 21.570 6.900 10.896 1.00 90.06 324 LYS A O 1
ATOM 2608 N N . TYR A 1 325 ? 20.913 4.995 9.920 1.00 88.81 325 TYR A N 1
ATOM 2609 C CA . TYR A 1 325 ? 20.921 4.199 11.154 1.00 88.81 325 TYR A CA 1
ATOM 2610 C C . TYR A 1 325 ? 22.184 3.358 11.354 1.00 88.81 325 TYR A C 1
ATOM 2612 O O . TYR A 1 325 ? 22.217 2.518 12.255 1.00 88.81 325 TYR A O 1
ATOM 2620 N N . LYS A 1 326 ? 23.235 3.584 10.552 1.00 83.50 326 LYS A N 1
ATOM 2621 C CA . LYS A 1 326 ? 24.508 2.848 10.638 1.00 83.50 326 LYS A CA 1
ATOM 2622 C C . LYS A 1 326 ? 25.143 2.902 12.030 1.00 83.50 326 LYS A C 1
ATOM 2624 O O . LYS A 1 326 ? 25.688 1.896 12.474 1.00 83.50 326 LYS A O 1
ATOM 2629 N N . TYR A 1 327 ? 25.056 4.047 12.704 1.00 82.12 327 TYR A N 1
ATOM 2630 C CA . TYR A 1 327 ? 25.702 4.285 14.001 1.00 82.12 327 TYR A CA 1
ATOM 2631 C C . TYR A 1 327 ? 24.722 4.414 15.176 1.00 82.12 327 TYR A C 1
ATOM 2633 O O . TYR A 1 327 ? 25.148 4.618 16.307 1.00 82.12 327 TYR A O 1
ATOM 2641 N N . GLY A 1 328 ? 23.419 4.239 14.944 1.00 73.31 328 GLY A N 1
ATOM 2642 C CA . GLY A 1 328 ? 22.382 4.563 15.927 1.00 73.31 328 GLY A CA 1
ATOM 2643 C C . GLY A 1 328 ? 21.549 5.768 15.500 1.00 73.31 328 GLY A C 1
ATOM 2644 O O . GLY A 1 328 ? 21.497 6.071 14.309 1.00 73.31 328 GLY A O 1
ATOM 2645 N N . PHE A 1 329 ? 20.824 6.355 16.456 1.00 69.31 329 PHE A N 1
ATOM 2646 C CA . PHE A 1 329 ? 20.005 7.548 16.231 1.00 69.31 329 PHE A CA 1
ATOM 2647 C C . PHE A 1 329 ? 20.869 8.805 16.195 1.00 69.31 329 PHE A C 1
ATOM 2649 O O . PHE A 1 329 ? 21.833 8.845 16.993 1.00 69.31 329 PHE A O 1
#

Sequence (329 aa):
MLTVALLYNLLPLLLMISIIIFTRHKLLPIGLMALVYLIAFGITYFRLTSKNLLSIIWGNLVYGIIYTVIIYFLLNFTKEERPRQKLIFKTASIAIGVLAIVSAGGFLHSFLSVKPTWNSINKVYSKSNEAPTFKRGETPIALAPKTVINRVRKASSDIPHSQYYSISNQVQAQFFKNKPVYVVPVEYSGFWQMTKAGSIPGYFIIDATRQNATPHFVKRPYRYATSAYFNKDAARQIYRHSTSWLDLGSPQLEIDNAGKPYWVQTLYKSEFLSHRVNYKKLHVAVMNAQSGAVKIYSIKNMPKFIDEGITTAIANKLNTDFGKYKYGF

Secondary structure (DSSP, 8-state):
-HHHHHHTTHHHHHHHHHHHHH-S--HHHHHHHHHHHHHHHHHHHHH-----HHHHHHHHHHHHHHHHHHHHHHHHHTT---TTHHHHHHHHHHHHHHHHHHHHHHHHHHHH--HHHHHHS-------SSPPPPPTTPPPP-S-HHHHHHHHHHTGGGSTTGGGEEE-S--EEEEETTEEEEEEEEEESSHHHHHHH-SB--EEEEESS-TTPPPEEE---BS-BTT--GGGBHHHHHHHH-TT-EE-S--EEEE-TT--EEEEEEEEEEPTTSSSEEEEEEEEEEEETTT--EEEEEGGGS-TT-S-SS-HHHHHHHHHHHHHTTT--

Radius of gyration: 25.1 Å; chains: 1; bounding box: 72×30×70 Å

pLDDT: mean 90.73, std 7.95, range [55.59, 98.06]